Protein AF-H3GPJ5-F1 (afdb_monomer)

Sequence (222 aa):
MMMRLSFVGLLAVALLASTDTASAQKQAEVFHQDPQTLSRSLIESHDQPSTNGFLHFHFHEDDEDDDDEDRAILPGSVIEKTKAFASPATTEKLQTWLSNGKSIDDVFIGLQLTKAGDTLLDNLQFTTWLVYVDDFTANNPGKTTSAIATLTTHYGDEAVAKILDAAKKVAGTKEVATKLETAQMQTWLASGKTADRVFKLLKLDKAGDGILSNPAFASWNT

Foldseek 3Di:
DDDDDDDDDDDDDDDDDDDDDDDDDDDDDDDDDDDDDDDDDDDDDDDDDDDPPPPDPDPDPDDDDPPVQLLALDGPVLLVVLVVPDDPVLVVVLVVCLVVVPALLNLCVVLVLLPCQLCSLVDSSNSSSSNSQVVNCVVPPPDPRQPLVSVCVSQNPLSLLLSLLVLCVPPVRNSSSVSNLVSSVVVCVVVVHDLVNLCVSNPLVVCPPCSVVRSSNVSSVD

Structure (mmCIF, N/CA/C/O backbone):
data_AF-H3GPJ5-F1
#
_entry.id   AF-H3GPJ5-F1
#
loop_
_atom_site.group_PDB
_atom_site.id
_atom_site.type_symbol
_atom_site.label_atom_id
_atom_site.label_alt_id
_atom_site.label_comp_id
_atom_site.label_asym_id
_atom_site.label_entity_id
_atom_site.label_seq_id
_atom_site.pdbx_PDB_ins_code
_atom_site.Cartn_x
_atom_site.Cartn_y
_atom_site.Cartn_z
_atom_site.occupancy
_atom_site.B_iso_or_equiv
_atom_site.auth_seq_id
_atom_site.auth_comp_id
_atom_site.auth_asym_id
_atom_site.auth_atom_id
_atom_site.pdbx_PDB_model_num
ATOM 1 N N . MET A 1 1 ? -38.690 6.777 -44.109 1.00 41.00 1 MET A N 1
ATOM 2 C CA . MET A 1 1 ? -38.601 5.535 -44.902 1.00 41.00 1 MET A CA 1
ATOM 3 C C . MET A 1 1 ? -37.492 4.690 -44.294 1.00 41.00 1 MET A C 1
ATOM 5 O O . MET A 1 1 ? -36.356 5.134 -44.246 1.00 41.00 1 MET A O 1
ATOM 9 N N . MET A 1 2 ? -37.885 3.584 -43.666 1.00 42.34 2 MET A N 1
ATOM 10 C CA . MET A 1 2 ? -37.058 2.637 -42.911 1.00 42.34 2 MET A CA 1
ATOM 11 C C . MET A 1 2 ? -36.326 1.667 -43.850 1.00 42.34 2 MET A C 1
ATOM 13 O O . MET A 1 2 ? -36.901 1.303 -44.867 1.00 42.34 2 MET A O 1
ATOM 17 N N . MET A 1 3 ? -35.162 1.146 -43.446 1.00 42.44 3 MET A N 1
ATOM 18 C CA . MET A 1 3 ? -34.954 -0.310 -43.350 1.00 42.44 3 MET A CA 1
ATOM 19 C C . MET A 1 3 ? -33.682 -0.641 -42.561 1.00 42.44 3 MET A C 1
ATOM 21 O O . MET A 1 3 ? -32.573 -0.271 -42.931 1.00 42.44 3 MET A O 1
ATOM 25 N N . ARG A 1 4 ? -33.884 -1.357 -41.452 1.00 50.81 4 ARG A N 1
ATOM 26 C CA . ARG A 1 4 ? -32.895 -2.244 -40.835 1.00 50.81 4 ARG A CA 1
ATOM 27 C C . ARG A 1 4 ? -32.894 -3.557 -41.616 1.00 50.81 4 ARG A C 1
ATOM 29 O O . ARG A 1 4 ? -33.961 -3.968 -42.063 1.00 50.81 4 ARG A O 1
ATOM 36 N N . LEU A 1 5 ? -31.763 -4.256 -41.668 1.00 44.44 5 LEU A N 1
ATOM 37 C CA . LEU A 1 5 ? -31.763 -5.716 -41.740 1.00 44.44 5 LEU A CA 1
ATOM 38 C C . LEU A 1 5 ? -30.539 -6.272 -41.007 1.00 44.44 5 LEU A C 1
ATOM 40 O O . LEU A 1 5 ? -29.480 -5.654 -40.954 1.00 44.44 5 LEU A O 1
ATOM 44 N N . SER A 1 6 ? -30.756 -7.415 -40.382 1.00 38.84 6 SER A N 1
ATOM 45 C CA . SER A 1 6 ? -29.983 -8.008 -39.303 1.00 38.84 6 SER A CA 1
ATOM 46 C C . SER A 1 6 ? -29.582 -9.439 -39.672 1.00 38.84 6 SER A C 1
ATOM 48 O O . SER A 1 6 ? -30.378 -10.118 -40.306 1.00 38.84 6 SER A O 1
ATOM 50 N N . PHE A 1 7 ? -28.415 -9.860 -39.161 1.00 42.12 7 PHE A N 1
ATOM 51 C CA . PHE A 1 7 ? -27.943 -11.219 -38.819 1.00 42.12 7 PHE A CA 1
ATOM 52 C C . PHE A 1 7 ? -27.886 -12.350 -39.869 1.00 42.12 7 PHE A C 1
ATOM 54 O O . PHE A 1 7 ? -28.783 -12.515 -40.681 1.00 42.12 7 PHE A O 1
ATOM 61 N N . VAL A 1 8 ? -26.821 -13.165 -39.729 1.00 44.66 8 VAL A N 1
ATOM 62 C CA . VAL A 1 8 ? -26.638 -14.637 -39.897 1.00 44.66 8 VAL A CA 1
ATOM 63 C C . VAL A 1 8 ? -25.161 -14.809 -40.319 1.00 44.66 8 VAL A C 1
ATOM 65 O O . VAL A 1 8 ? -24.756 -14.273 -41.338 1.00 44.66 8 VAL A O 1
ATOM 68 N N . GLY A 1 9 ? -24.224 -15.366 -39.549 1.00 41.28 9 GLY A N 1
ATOM 69 C CA . GLY A 1 9 ? -24.268 -16.612 -38.793 1.00 41.28 9 GLY A CA 1
ATOM 70 C C . GLY A 1 9 ? -23.713 -17.746 -39.661 1.00 41.28 9 GLY A C 1
ATOM 71 O O . GLY A 1 9 ? -24.483 -18.347 -40.395 1.00 41.28 9 GLY A O 1
ATOM 72 N N . LEU A 1 10 ? -22.413 -18.065 -39.579 1.00 37.47 10 LEU A N 1
ATOM 73 C CA . LEU A 1 10 ? -21.948 -19.422 -39.889 1.00 37.47 10 LEU A CA 1
ATOM 74 C C . LEU A 1 10 ? -20.654 -19.772 -39.143 1.00 37.47 10 LEU A C 1
ATOM 76 O O . LEU A 1 10 ? -19.667 -19.040 -39.169 1.00 37.47 10 LEU A O 1
ATOM 80 N N . LEU A 1 11 ? -20.725 -20.912 -38.466 1.00 33.72 11 LEU A N 1
ATOM 81 C CA . LEU A 1 11 ? -19.742 -21.547 -37.605 1.00 33.72 11 LEU A CA 1
ATOM 82 C C . LEU A 1 11 ? -19.163 -22.778 -38.335 1.00 33.72 11 LEU A C 1
ATOM 84 O O . LEU A 1 11 ? -19.929 -23.502 -38.962 1.00 33.72 11 LEU A O 1
ATOM 88 N N . ALA A 1 12 ? -17.854 -22.996 -38.144 1.00 38.56 12 ALA A N 1
ATOM 89 C CA . ALA A 1 12 ? -17.071 -24.249 -38.152 1.00 38.56 12 ALA A CA 1
ATOM 90 C C . ALA A 1 12 ? -17.077 -25.192 -39.373 1.00 38.56 12 ALA A C 1
ATOM 92 O O . ALA A 1 12 ? -18.130 -25.611 -39.820 1.00 38.56 12 ALA A O 1
ATOM 93 N N . VAL A 1 13 ? -15.881 -25.682 -39.752 1.00 39.12 13 VAL A N 1
ATOM 94 C CA . VAL A 1 13 ? -15.504 -27.118 -39.705 1.00 39.12 13 VAL A CA 1
ATOM 95 C C . VAL A 1 13 ? -13.977 -27.238 -39.518 1.00 39.12 13 VAL A C 1
ATOM 97 O O . VAL A 1 13 ? -13.204 -26.448 -40.053 1.00 39.12 13 VAL A O 1
ATOM 100 N N . ALA A 1 14 ? -13.583 -28.215 -38.700 1.00 43.62 14 ALA A N 1
ATOM 101 C CA . ALA A 1 14 ? -12.240 -28.564 -38.250 1.00 43.62 14 ALA A CA 1
ATOM 102 C C . ALA A 1 14 ? -11.371 -29.285 -39.299 1.00 43.62 14 ALA A C 1
ATOM 104 O O . ALA A 1 14 ? -11.886 -29.944 -40.199 1.00 43.62 14 ALA A O 1
ATOM 105 N N . LEU A 1 15 ? -10.052 -29.285 -39.079 1.00 38.31 15 LEU A N 1
ATOM 106 C CA . LEU A 1 15 ? -9.170 -30.349 -39.562 1.00 38.31 15 LEU A CA 1
ATOM 107 C C . LEU A 1 15 ? -8.159 -30.720 -38.471 1.00 38.31 15 LEU A C 1
ATOM 109 O O . LEU A 1 15 ? -7.284 -29.940 -38.106 1.00 38.31 15 LEU A O 1
ATOM 113 N N . LEU A 1 16 ? -8.349 -31.926 -37.940 1.00 44.47 16 LEU A N 1
ATOM 114 C CA . LEU A 1 16 ? -7.396 -32.667 -37.125 1.00 44.47 16 LEU A CA 1
ATOM 115 C C . LEU A 1 16 ? -6.323 -33.239 -38.058 1.00 44.47 16 LEU A C 1
ATOM 117 O O . LEU A 1 16 ? -6.664 -33.859 -39.065 1.00 44.47 16 LEU A O 1
ATOM 121 N N . ALA A 1 17 ? -5.049 -33.087 -37.703 1.00 51.78 17 ALA A N 1
ATOM 122 C CA . ALA A 1 17 ? -3.984 -33.924 -38.238 1.00 51.78 17 ALA A CA 1
ATOM 123 C C . ALA A 1 17 ? -3.463 -34.804 -37.101 1.00 51.78 17 ALA A C 1
ATOM 125 O O . ALA A 1 17 ? -2.913 -34.316 -36.114 1.00 51.78 17 ALA A O 1
ATOM 126 N N . SER A 1 18 ? -3.739 -36.097 -37.244 1.00 39.06 18 SER A N 1
ATOM 127 C CA . SER A 1 18 ? -3.343 -37.172 -36.349 1.00 39.06 18 SER A CA 1
ATOM 128 C C . SER A 1 18 ? -1.829 -37.359 -36.283 1.00 39.06 18 SER A C 1
ATOM 130 O O . SER A 1 18 ? -1.095 -37.147 -37.247 1.00 39.06 18 SER A O 1
ATOM 132 N N . THR A 1 19 ? -1.418 -37.831 -35.114 1.00 54.56 19 THR A N 1
ATOM 133 C CA . THR A 1 19 ? -0.165 -38.513 -34.794 1.00 54.56 19 THR A CA 1
ATOM 134 C C . THR A 1 19 ? 0.108 -39.694 -35.723 1.00 54.56 19 THR A C 1
ATOM 136 O O . THR A 1 19 ? -0.830 -40.425 -36.023 1.00 54.56 19 THR A O 1
ATOM 139 N N . ASP A 1 20 ? 1.373 -39.929 -36.081 1.00 38.53 20 ASP A N 1
ATOM 140 C CA . ASP A 1 20 ? 2.116 -41.158 -35.742 1.00 38.53 20 ASP A CA 1
ATOM 141 C C . ASP A 1 20 ? 3.523 -41.096 -36.356 1.00 38.53 20 ASP A C 1
ATOM 143 O O . ASP A 1 20 ? 3.642 -40.947 -37.570 1.00 38.53 20 ASP A O 1
ATOM 147 N N . THR A 1 21 ? 4.587 -41.253 -35.564 1.00 49.03 21 THR A N 1
ATOM 148 C CA . THR A 1 21 ? 5.682 -42.166 -35.939 1.00 49.03 21 THR A CA 1
ATOM 149 C C . THR A 1 21 ? 6.514 -42.523 -34.709 1.00 49.03 21 THR A C 1
ATOM 151 O O . THR A 1 21 ? 7.187 -41.689 -34.104 1.00 49.03 21 THR A O 1
ATOM 154 N N . ALA A 1 22 ? 6.452 -43.802 -34.360 1.00 36.00 22 ALA A N 1
ATOM 155 C CA . ALA A 1 22 ? 7.257 -44.472 -33.358 1.00 36.00 22 ALA A CA 1
ATOM 156 C C . ALA A 1 22 ? 8.757 -44.499 -33.698 1.00 36.00 22 ALA A C 1
ATOM 158 O O . ALA A 1 22 ? 9.143 -44.586 -34.863 1.00 36.00 22 ALA A O 1
ATOM 159 N N . SER A 1 23 ? 9.593 -44.582 -32.660 1.00 34.28 23 SER A N 1
ATOM 160 C CA . SER A 1 23 ? 10.756 -45.481 -32.629 1.00 34.28 23 SER A CA 1
ATOM 161 C C . SER A 1 23 ? 11.223 -45.674 -31.188 1.00 34.28 23 SER A C 1
ATOM 163 O O . SER A 1 23 ? 11.855 -44.806 -30.595 1.00 34.28 23 SER A O 1
ATOM 165 N N . ALA A 1 24 ? 10.893 -46.838 -30.632 1.00 38.53 24 ALA A N 1
ATOM 166 C CA . ALA A 1 24 ? 11.548 -47.399 -29.463 1.00 38.53 24 ALA A CA 1
ATOM 167 C C . ALA A 1 24 ? 12.537 -48.463 -29.951 1.00 38.53 24 ALA A C 1
ATOM 169 O O . ALA A 1 24 ? 12.149 -49.368 -30.691 1.00 38.53 24 ALA A O 1
ATOM 170 N N . GLN A 1 25 ? 13.787 -48.395 -29.494 1.00 37.78 25 GLN A N 1
ATOM 171 C CA . GLN A 1 25 ? 14.676 -49.551 -29.485 1.00 37.78 25 GLN A CA 1
ATOM 172 C C . GLN A 1 25 ? 15.075 -49.884 -28.052 1.00 37.78 25 GLN A C 1
ATOM 174 O O . GLN A 1 25 ? 15.453 -49.037 -27.249 1.00 37.78 25 GLN A O 1
ATOM 179 N N . LYS A 1 26 ? 14.898 -51.170 -27.776 1.00 35.66 26 LYS A N 1
ATOM 180 C CA . LYS A 1 26 ? 14.999 -51.899 -26.522 1.00 35.66 26 LYS A CA 1
ATOM 181 C C . LYS A 1 26 ? 16.407 -52.484 -26.420 1.00 35.66 26 LYS A C 1
ATOM 183 O O . LYS A 1 26 ? 16.892 -53.031 -27.409 1.00 35.66 26 LYS A O 1
ATOM 188 N N . GLN A 1 27 ? 16.999 -52.499 -25.232 1.00 31.20 27 GLN A N 1
ATOM 189 C CA . GLN A 1 27 ? 17.978 -53.528 -24.892 1.00 31.20 27 GLN A CA 1
ATOM 190 C C . GLN A 1 27 ? 17.715 -54.010 -23.468 1.00 31.20 27 GLN A C 1
ATOM 192 O O . GLN A 1 27 ? 17.488 -53.221 -22.557 1.00 31.20 27 GLN A O 1
ATOM 197 N N . ALA A 1 28 ? 17.599 -55.328 -23.352 1.00 34.09 28 ALA A N 1
ATOM 198 C CA . ALA A 1 28 ? 17.260 -56.060 -22.150 1.00 34.09 28 ALA A CA 1
ATOM 199 C C . ALA A 1 28 ? 18.542 -56.614 -21.532 1.00 34.09 28 ALA A C 1
ATOM 201 O O . ALA A 1 28 ? 19.368 -57.148 -22.269 1.00 34.09 28 ALA A O 1
ATOM 202 N N . GLU A 1 29 ? 18.642 -56.593 -20.204 1.00 32.44 29 GLU A N 1
ATOM 203 C CA . GLU A 1 29 ? 19.548 -57.482 -19.486 1.00 32.44 29 GLU A CA 1
ATOM 204 C C . GLU A 1 29 ? 18.842 -58.096 -18.267 1.00 32.44 29 GLU A C 1
ATOM 206 O O . GLU A 1 29 ? 18.493 -57.441 -17.292 1.00 32.44 29 GLU A O 1
ATOM 211 N N . VAL A 1 30 ? 18.491 -59.359 -18.502 1.00 32.72 30 VAL A N 1
ATOM 212 C CA . VAL A 1 30 ? 18.330 -60.552 -17.663 1.00 32.72 30 VAL A CA 1
ATOM 213 C C . VAL A 1 30 ? 18.185 -60.421 -16.134 1.00 32.72 30 VAL A C 1
ATOM 215 O O . VAL A 1 30 ? 19.004 -59.884 -15.401 1.00 32.72 30 VAL A O 1
ATOM 218 N N . PHE A 1 31 ? 17.116 -61.082 -15.701 1.00 27.66 31 PHE A N 1
ATOM 219 C CA . PHE A 1 31 ? 16.597 -61.385 -14.374 1.00 27.66 31 PHE A CA 1
ATOM 220 C C . PHE A 1 31 ? 17.369 -62.502 -13.651 1.00 27.66 31 PHE A C 1
ATOM 222 O O . PHE A 1 31 ? 17.619 -63.535 -14.260 1.00 27.66 31 PHE A O 1
ATOM 229 N N . HIS A 1 32 ? 17.596 -62.358 -12.340 1.00 35.03 32 HIS A N 1
ATOM 230 C CA . HIS A 1 32 ? 17.642 -63.477 -11.387 1.00 35.03 32 HIS A CA 1
ATOM 231 C C . HIS A 1 32 ? 17.136 -63.009 -10.005 1.00 35.03 32 HIS A C 1
ATOM 233 O O . HIS A 1 32 ? 17.791 -62.223 -9.327 1.00 35.03 32 HIS A O 1
ATOM 239 N N . GLN A 1 33 ? 15.954 -63.488 -9.602 1.00 30.91 33 GLN A N 1
ATOM 240 C CA . GLN A 1 33 ? 15.501 -63.534 -8.202 1.00 30.91 33 GLN A CA 1
ATOM 241 C C . GLN A 1 33 ? 16.075 -64.792 -7.526 1.00 30.91 33 GLN A C 1
ATOM 243 O O . GLN A 1 33 ? 16.177 -65.818 -8.198 1.00 30.91 33 GLN A O 1
ATOM 248 N N . ASP A 1 34 ? 16.424 -64.746 -6.231 1.00 34.81 34 ASP A N 1
ATOM 249 C CA . ASP A 1 34 ? 15.577 -65.236 -5.112 1.00 34.81 34 ASP A CA 1
ATOM 250 C C . ASP A 1 34 ? 16.258 -64.955 -3.723 1.00 34.81 34 ASP A C 1
ATOM 252 O O . ASP A 1 34 ? 17.259 -64.233 -3.722 1.00 34.81 34 ASP A O 1
ATOM 256 N N . PRO A 1 35 ? 15.745 -65.345 -2.525 1.00 42.25 35 PRO A N 1
ATOM 257 C CA . PRO A 1 35 ? 15.399 -64.393 -1.463 1.00 42.25 35 PRO A CA 1
ATOM 258 C C . PRO A 1 35 ? 16.109 -64.627 -0.099 1.00 42.25 35 PRO A C 1
ATOM 260 O O . PRO A 1 35 ? 16.672 -65.677 0.174 1.00 42.25 35 PRO A O 1
ATOM 263 N N . GLN A 1 36 ? 15.987 -63.641 0.801 1.00 34.50 36 GLN A N 1
ATOM 264 C CA . GLN A 1 36 ? 16.014 -63.755 2.277 1.00 34.50 36 GLN A CA 1
ATOM 265 C C . GLN A 1 36 ? 17.151 -64.560 2.959 1.00 34.50 36 GLN A C 1
ATOM 267 O O . GLN A 1 36 ? 17.048 -65.767 3.152 1.00 34.50 36 GLN A O 1
ATOM 272 N N . THR A 1 37 ? 18.098 -63.844 3.580 1.00 30.12 37 THR A N 1
ATOM 273 C CA . THR A 1 37 ? 18.707 -64.255 4.863 1.00 30.12 37 THR A CA 1
ATOM 274 C C . THR A 1 37 ? 18.927 -63.040 5.766 1.00 30.12 37 THR A C 1
ATOM 276 O O . THR A 1 37 ? 19.809 -62.218 5.527 1.00 30.12 37 THR A O 1
ATOM 279 N N . LEU A 1 38 ? 18.123 -62.942 6.826 1.00 32.59 38 LEU A N 1
ATOM 280 C CA . LEU A 1 38 ? 18.413 -62.154 8.023 1.00 32.59 38 LEU A CA 1
ATOM 281 C C . LEU A 1 38 ? 19.477 -62.884 8.852 1.00 32.59 38 LEU A C 1
ATOM 283 O O . LEU A 1 38 ? 19.240 -64.032 9.223 1.00 32.59 38 LEU A O 1
ATOM 287 N N . SER A 1 39 ? 20.577 -62.216 9.220 1.00 33.75 39 SER A N 1
ATOM 288 C CA . SER A 1 39 ? 21.103 -62.199 10.601 1.00 33.75 39 SER A CA 1
ATOM 289 C C . SER A 1 39 ? 22.457 -61.489 10.738 1.00 33.75 39 SER A C 1
ATOM 291 O O . SER A 1 39 ? 23.462 -61.923 10.196 1.00 33.75 39 SER A O 1
ATOM 293 N N . ARG A 1 40 ? 22.431 -60.462 11.597 1.00 32.28 40 ARG A N 1
ATOM 294 C CA . ARG A 1 40 ? 23.388 -60.143 12.675 1.00 32.28 40 ARG A CA 1
ATOM 295 C C . ARG A 1 40 ? 24.876 -59.878 12.370 1.00 32.28 40 ARG A C 1
ATOM 297 O O . ARG A 1 40 ? 25.678 -60.782 12.196 1.00 32.28 40 ARG A O 1
ATOM 304 N N . SER A 1 41 ? 25.200 -58.602 12.602 1.00 30.67 41 SER A N 1
ATOM 305 C CA . SER A 1 41 ? 26.324 -58.068 13.390 1.00 30.67 41 SER A CA 1
ATOM 306 C C . SER A 1 41 ? 27.759 -58.369 12.955 1.00 30.67 41 SER A C 1
ATOM 308 O O . SER A 1 41 ? 28.293 -59.431 13.261 1.00 30.67 41 SER A O 1
ATOM 310 N N . LEU A 1 42 ? 28.447 -57.320 12.503 1.00 33.44 42 LEU A N 1
ATOM 311 C CA . LEU A 1 42 ? 29.730 -56.960 13.099 1.00 33.44 42 LEU A CA 1
ATOM 312 C C . LEU A 1 42 ? 29.904 -55.437 13.054 1.00 33.44 42 LEU A C 1
ATOM 314 O O . LEU A 1 42 ? 29.744 -54.802 12.016 1.00 33.44 42 LEU A O 1
ATOM 318 N N . ILE A 1 43 ? 30.153 -54.879 14.231 1.00 36.94 43 ILE A N 1
ATOM 319 C CA . ILE A 1 43 ? 30.590 -53.508 14.465 1.00 36.94 43 ILE A CA 1
ATOM 320 C C . ILE A 1 43 ? 32.055 -53.442 14.031 1.00 36.94 43 ILE A C 1
ATOM 322 O O . ILE A 1 43 ? 32.850 -54.216 14.550 1.00 36.94 43 ILE A O 1
ATOM 326 N N . GLU A 1 44 ? 32.422 -52.507 13.161 1.00 34.19 44 GLU A N 1
ATOM 327 C CA . GLU A 1 44 ? 33.782 -51.963 13.142 1.00 34.19 44 GLU A CA 1
ATOM 328 C C . GLU A 1 44 ? 33.700 -50.491 12.731 1.00 34.19 44 GLU A C 1
ATOM 330 O O . GLU A 1 44 ? 33.194 -50.117 11.674 1.00 34.19 44 GLU A O 1
ATOM 335 N N . SER A 1 45 ? 34.136 -49.663 13.664 1.00 33.41 45 SER A N 1
ATOM 336 C CA . SER A 1 45 ? 34.231 -48.216 13.633 1.00 33.41 45 SER A CA 1
ATOM 337 C C . SER A 1 45 ? 35.217 -47.705 12.584 1.00 33.41 45 SER A C 1
ATOM 339 O O . SER A 1 45 ? 36.370 -48.140 12.570 1.00 33.41 45 SER A O 1
ATOM 341 N N . HIS A 1 46 ? 34.852 -46.653 11.853 1.00 35.75 46 HIS A N 1
ATOM 342 C CA . HIS A 1 46 ? 35.823 -45.593 11.600 1.00 35.75 46 HIS A CA 1
ATOM 343 C C . HIS A 1 46 ? 35.145 -44.229 11.493 1.00 35.75 46 HIS A C 1
ATOM 345 O O . HIS A 1 46 ? 34.154 -44.045 10.792 1.00 35.75 46 HIS A O 1
ATOM 351 N N . ASP A 1 47 ? 35.694 -43.321 12.281 1.00 37.94 47 ASP A N 1
ATOM 352 C CA . ASP A 1 47 ? 35.276 -41.964 12.579 1.00 37.94 47 ASP A CA 1
ATOM 353 C C . ASP A 1 47 ? 35.693 -41.004 11.453 1.00 37.94 47 ASP A C 1
ATOM 355 O O . ASP A 1 47 ? 36.824 -41.086 10.979 1.00 37.94 47 ASP A O 1
ATOM 359 N N . GLN A 1 48 ? 34.784 -40.120 11.026 1.00 36.53 48 GLN A N 1
ATOM 360 C CA . GLN A 1 48 ? 35.050 -38.726 10.633 1.00 36.53 48 GLN A CA 1
ATOM 361 C C . GLN A 1 48 ? 33.729 -38.046 10.205 1.00 36.53 48 GLN A C 1
ATOM 363 O O . GLN A 1 48 ? 33.110 -38.464 9.221 1.00 36.53 48 GLN A O 1
ATOM 368 N N . PRO A 1 49 ? 33.286 -36.981 10.902 1.00 35.38 49 PRO A N 1
ATOM 369 C CA . PRO A 1 49 ? 32.098 -36.224 10.541 1.00 35.38 49 PRO A CA 1
ATOM 370 C C . PRO A 1 49 ? 32.466 -35.093 9.572 1.00 35.38 49 PRO A C 1
ATOM 372 O O . PRO A 1 49 ? 33.262 -34.214 9.896 1.00 35.38 49 PRO A O 1
ATOM 375 N N . SER A 1 50 ? 31.849 -35.076 8.390 1.00 38.56 50 SER A N 1
ATOM 376 C CA . SER A 1 50 ? 31.782 -33.878 7.550 1.00 38.56 50 SER A CA 1
ATOM 377 C C . SER A 1 50 ? 30.330 -33.437 7.468 1.00 38.56 50 SER A C 1
ATOM 379 O O . SER A 1 50 ? 29.429 -34.183 7.090 1.00 38.56 50 SER A O 1
ATOM 381 N N . THR A 1 51 ? 30.132 -32.228 7.958 1.00 39.69 51 THR A N 1
ATOM 382 C CA . THR A 1 51 ? 28.886 -31.556 8.277 1.00 39.69 51 THR A CA 1
ATOM 383 C C . THR A 1 51 ? 28.021 -31.326 7.042 1.00 39.69 51 THR A C 1
ATOM 385 O O . THR A 1 51 ? 28.308 -30.451 6.226 1.00 39.69 51 THR A O 1
ATOM 388 N N . ASN A 1 52 ? 26.896 -32.033 6.967 1.00 37.97 52 ASN A N 1
ATOM 389 C CA . ASN A 1 52 ? 25.729 -31.537 6.252 1.00 37.97 52 ASN A CA 1
ATOM 390 C C . ASN A 1 52 ? 25.175 -30.353 7.052 1.00 37.97 52 ASN A C 1
ATOM 392 O O . ASN A 1 52 ? 24.539 -30.546 8.087 1.00 37.97 52 ASN A O 1
ATOM 396 N N . GLY A 1 53 ? 25.462 -29.137 6.584 1.00 39.62 53 GLY A N 1
ATOM 397 C CA . GLY A 1 53 ? 24.915 -27.884 7.101 1.00 39.62 53 GLY A CA 1
ATOM 398 C C . GLY A 1 53 ? 23.413 -27.782 6.845 1.00 39.62 53 GLY A C 1
ATOM 399 O O . GLY A 1 53 ? 22.969 -27.006 6.007 1.00 39.62 53 GLY A O 1
ATOM 400 N N . PHE A 1 54 ? 22.632 -28.577 7.567 1.00 40.75 54 PHE A N 1
ATOM 401 C CA . PHE A 1 54 ? 21.244 -28.265 7.856 1.00 40.75 54 PHE A CA 1
ATOM 402 C C . PHE A 1 54 ? 21.273 -27.303 9.037 1.00 40.75 54 PHE A C 1
ATOM 404 O O . PHE A 1 54 ? 21.638 -27.695 10.146 1.00 40.75 54 PHE A O 1
ATOM 411 N N . LEU A 1 55 ? 20.955 -26.033 8.784 1.00 41.25 55 LEU A N 1
ATOM 412 C CA . LEU A 1 55 ? 20.737 -25.053 9.839 1.00 41.25 55 LEU A CA 1
ATOM 413 C C . LEU A 1 55 ? 19.575 -25.548 10.706 1.00 41.25 55 LEU A C 1
ATOM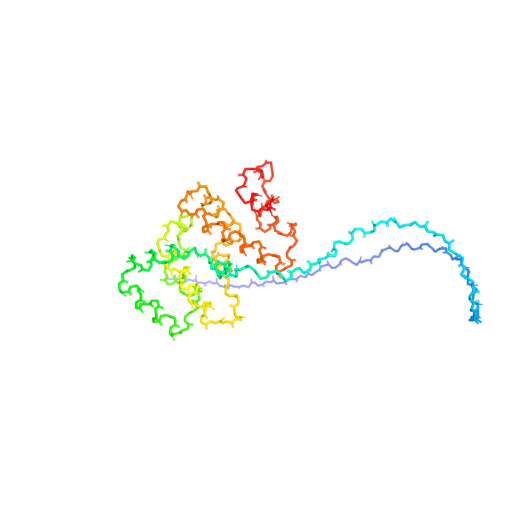 415 O O . LEU A 1 55 ? 18.402 -25.436 10.360 1.00 41.25 55 LEU A O 1
ATOM 419 N N . HIS A 1 56 ? 19.951 -26.170 11.816 1.00 36.69 56 HIS A N 1
ATOM 420 C CA . HIS A 1 56 ? 19.106 -26.451 12.955 1.00 36.69 56 HIS A CA 1
ATOM 421 C C . HIS A 1 56 ? 18.738 -25.098 13.566 1.00 36.69 56 HIS A C 1
ATOM 423 O O . HIS A 1 56 ? 19.573 -24.454 14.200 1.00 36.69 56 HIS A O 1
ATOM 429 N N . PHE A 1 57 ? 17.510 -24.644 13.314 1.00 34.25 57 PHE A N 1
ATOM 430 C CA . PHE A 1 57 ? 16.919 -23.520 14.027 1.00 34.25 57 PHE A CA 1
ATOM 431 C C . PHE A 1 57 ? 16.815 -23.905 15.505 1.00 34.25 57 PHE A C 1
ATOM 433 O O . PHE A 1 57 ? 15.909 -24.631 15.908 1.00 34.25 57 PHE A O 1
ATOM 440 N N . HIS A 1 58 ? 17.779 -23.446 16.298 1.00 33.31 58 HIS A N 1
ATOM 441 C CA . HIS A 1 58 ? 17.622 -23.354 17.739 1.00 33.31 58 HIS A CA 1
ATOM 442 C C . HIS A 1 58 ? 16.617 -22.227 17.982 1.00 33.31 58 HIS A C 1
ATOM 444 O O . HIS A 1 58 ? 16.955 -21.056 17.828 1.00 33.31 58 HIS A O 1
ATOM 450 N N . PHE A 1 59 ? 15.378 -22.583 18.313 1.00 34.50 59 PHE A N 1
ATOM 451 C CA . PHE A 1 59 ? 14.481 -21.661 18.998 1.00 34.50 59 PHE A CA 1
ATOM 452 C C . PHE A 1 59 ? 15.119 -21.363 20.360 1.00 34.50 59 PHE A C 1
ATOM 454 O O . PHE A 1 59 ? 15.176 -22.241 21.219 1.00 34.50 59 PHE A O 1
ATOM 461 N N . HIS A 1 60 ? 15.694 -20.170 20.503 1.00 39.00 60 HIS A N 1
ATOM 462 C CA . HIS A 1 60 ? 15.866 -19.541 21.807 1.00 39.00 60 HIS A CA 1
ATOM 463 C C . HIS A 1 60 ? 14.539 -18.854 22.122 1.00 39.00 60 HIS A C 1
ATOM 465 O O . HIS A 1 60 ? 14.136 -17.928 21.421 1.00 39.00 60 HIS A O 1
ATOM 471 N N . GLU A 1 61 ? 13.839 -19.380 23.124 1.00 42.88 61 GLU A N 1
ATOM 472 C CA . GLU A 1 61 ? 12.873 -18.618 23.909 1.00 42.88 61 GLU A CA 1
ATOM 473 C C . GLU A 1 61 ? 13.695 -17.692 24.808 1.00 42.88 61 GLU A C 1
ATOM 475 O O . GLU A 1 61 ? 14.040 -18.056 25.929 1.00 42.88 61 GLU A O 1
ATOM 480 N N . ASP A 1 62 ? 14.076 -16.537 24.269 1.00 40.03 62 ASP A N 1
ATOM 481 C CA . ASP A 1 62 ? 14.487 -15.400 25.079 1.00 40.03 62 ASP A CA 1
ATOM 482 C C . ASP A 1 62 ? 13.329 -14.398 25.033 1.00 40.03 62 ASP A C 1
ATOM 484 O O . ASP A 1 62 ? 13.026 -13.815 23.991 1.00 40.03 62 ASP A O 1
ATOM 488 N N . ASP A 1 63 ? 12.643 -14.287 26.170 1.00 55.56 63 ASP A N 1
ATOM 489 C CA . ASP A 1 63 ? 11.689 -13.232 26.491 1.00 55.56 63 ASP A CA 1
ATOM 490 C C . ASP A 1 63 ? 12.402 -11.870 26.428 1.00 55.56 63 ASP A C 1
ATOM 492 O O . ASP A 1 63 ? 13.055 -11.475 27.394 1.00 55.56 63 ASP A O 1
ATOM 496 N N . GLU A 1 64 ? 12.260 -11.133 25.327 1.00 47.62 64 GLU A N 1
ATOM 497 C CA . GLU A 1 64 ? 12.542 -9.695 25.274 1.00 47.62 64 GLU A CA 1
ATOM 498 C C . GLU A 1 64 ? 11.491 -9.006 24.392 1.00 47.62 64 GLU A C 1
ATOM 500 O O . GLU A 1 64 ? 11.481 -9.179 23.178 1.00 47.62 64 GLU A O 1
ATOM 505 N N . ASP A 1 65 ? 10.593 -8.269 25.058 1.00 43.41 65 ASP A N 1
ATOM 506 C CA . ASP A 1 65 ? 9.667 -7.256 24.540 1.00 43.41 65 ASP A CA 1
ATOM 507 C C . ASP A 1 65 ? 9.044 -7.554 23.162 1.00 43.41 65 ASP A C 1
ATOM 509 O O . ASP A 1 65 ? 9.542 -7.118 22.125 1.00 43.41 65 ASP A O 1
ATOM 513 N N . ASP A 1 66 ? 7.892 -8.239 23.168 1.00 43.94 66 ASP A N 1
ATOM 514 C CA . ASP A 1 66 ? 6.964 -8.251 22.032 1.00 43.94 66 ASP A CA 1
ATOM 515 C C . ASP A 1 66 ? 6.559 -6.797 21.721 1.00 43.94 66 ASP A C 1
ATOM 517 O O . ASP A 1 66 ? 5.603 -6.249 22.279 1.00 43.94 66 ASP A O 1
ATOM 521 N N . ASP A 1 67 ? 7.309 -6.149 20.831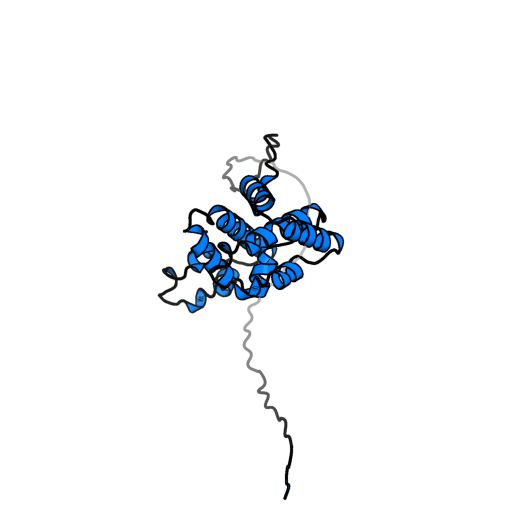 1.00 46.94 67 ASP A N 1
ATOM 522 C CA . ASP A 1 67 ? 6.885 -4.935 20.152 1.00 46.94 67 ASP A CA 1
ATOM 523 C C . ASP A 1 67 ? 5.653 -5.318 19.314 1.00 46.94 67 ASP A C 1
ATOM 525 O O . ASP A 1 67 ? 5.732 -5.720 18.151 1.00 46.94 67 ASP A O 1
ATOM 529 N N . ASP A 1 68 ? 4.468 -5.170 19.914 1.00 48.22 68 ASP A N 1
ATOM 530 C CA . ASP A 1 68 ? 3.160 -5.286 19.252 1.00 48.22 68 ASP A CA 1
ATOM 531 C C . ASP A 1 68 ? 3.067 -4.403 17.979 1.00 48.22 68 ASP A C 1
ATOM 533 O O . ASP A 1 68 ? 2.165 -4.565 17.146 1.00 48.22 68 ASP A O 1
ATOM 537 N N . GLU A 1 69 ? 4.015 -3.474 17.793 1.00 50.94 69 GLU A N 1
ATOM 538 C CA . GLU A 1 69 ? 4.189 -2.631 16.611 1.00 50.94 69 GLU A CA 1
ATOM 539 C C . GLU A 1 69 ? 4.541 -3.397 15.323 1.00 50.94 69 GLU A C 1
ATOM 541 O O . GLU A 1 69 ? 4.283 -2.876 14.227 1.00 50.94 69 GLU A O 1
ATOM 546 N N . ASP A 1 70 ? 5.048 -4.632 15.413 1.00 54.03 70 ASP A N 1
ATOM 547 C CA . ASP A 1 70 ? 5.414 -5.446 14.240 1.00 54.03 70 ASP A CA 1
ATOM 548 C C . ASP A 1 70 ? 4.203 -5.880 13.402 1.00 54.03 70 ASP A C 1
ATOM 550 O O . ASP A 1 70 ? 4.333 -6.286 12.242 1.00 54.03 70 ASP A O 1
ATOM 554 N N . ARG A 1 71 ? 2.991 -5.754 13.952 1.00 59.38 71 ARG A N 1
ATOM 555 C CA . ARG A 1 71 ? 1.748 -6.091 13.243 1.00 59.38 71 ARG A CA 1
ATOM 556 C C . ARG A 1 71 ? 1.097 -4.893 12.553 1.00 59.38 71 ARG A C 1
ATOM 558 O O . ARG A 1 71 ? 0.271 -5.104 11.664 1.00 59.38 71 ARG A O 1
ATOM 565 N N . ALA A 1 72 ? 1.435 -3.662 12.943 1.00 66.94 72 ALA A N 1
ATOM 566 C CA . ALA A 1 72 ? 0.771 -2.452 12.459 1.00 66.94 72 ALA A CA 1
ATOM 567 C C . ALA A 1 72 ? 1.456 -1.867 11.213 1.00 66.94 72 ALA A C 1
ATOM 569 O O . ALA A 1 72 ? 2.681 -1.702 11.162 1.00 66.94 72 ALA A O 1
ATOM 570 N N . ILE A 1 73 ? 0.657 -1.495 10.205 1.00 75.44 73 ILE A N 1
ATOM 571 C CA . ILE A 1 73 ? 1.163 -0.922 8.942 1.00 75.44 73 ILE A CA 1
ATOM 572 C C . ILE A 1 73 ? 1.709 0.494 9.158 1.00 75.44 73 ILE A C 1
ATOM 574 O O . ILE A 1 73 ? 2.657 0.914 8.489 1.00 75.44 73 ILE A O 1
ATOM 578 N N . LEU A 1 74 ? 1.116 1.239 10.089 1.00 73.44 74 LEU A N 1
ATOM 579 C CA . LEU A 1 74 ? 1.574 2.559 10.503 1.00 73.44 74 LEU A CA 1
ATOM 580 C C . LEU A 1 74 ? 2.288 2.466 11.858 1.00 73.44 74 LEU A C 1
ATOM 582 O O . LEU A 1 74 ? 1.864 1.690 12.709 1.00 73.44 74 LEU A O 1
ATOM 586 N N . PRO A 1 75 ? 3.343 3.261 12.107 1.00 71.50 75 PRO A N 1
ATOM 587 C CA . PRO A 1 75 ? 3.874 3.399 13.461 1.00 71.50 75 PRO A CA 1
ATOM 588 C C . PRO A 1 75 ? 2.848 4.072 14.376 1.00 71.50 75 PRO A C 1
ATOM 590 O O . PRO A 1 75 ? 2.119 4.978 13.941 1.00 71.50 75 PRO A O 1
ATOM 593 N N . GLY A 1 76 ? 2.844 3.707 15.662 1.00 72.25 76 GLY A N 1
ATOM 594 C CA . GLY A 1 76 ? 1.903 4.251 16.651 1.00 72.25 76 GLY A CA 1
ATOM 595 C C . GLY A 1 76 ? 1.901 5.783 16.685 1.00 72.25 76 GLY A C 1
ATOM 596 O O . GLY A 1 76 ? 0.851 6.423 16.710 1.00 72.25 76 GLY A O 1
ATOM 597 N N . SER A 1 77 ? 3.076 6.402 16.538 1.00 73.69 77 SER A N 1
ATOM 598 C CA . SER A 1 77 ? 3.216 7.864 16.501 1.00 73.69 77 SER A CA 1
ATOM 599 C C . SER A 1 77 ? 2.520 8.542 15.309 1.00 73.69 77 SER A C 1
ATOM 601 O O . SER A 1 77 ? 2.080 9.689 15.426 1.00 73.69 77 SER A O 1
ATOM 603 N N . VAL A 1 78 ? 2.407 7.868 14.160 1.00 77.06 78 VAL A N 1
ATOM 604 C CA . VAL A 1 78 ? 1.671 8.371 12.989 1.00 77.06 78 VAL A CA 1
ATOM 605 C C . VAL A 1 78 ? 0.177 8.151 13.187 1.00 77.06 78 VAL A C 1
ATOM 607 O O . VAL A 1 78 ? -0.601 9.059 12.895 1.00 77.06 78 VAL A O 1
ATOM 610 N N . ILE A 1 79 ? -0.224 7.009 13.751 1.00 77.56 79 ILE A N 1
ATOM 611 C CA . ILE A 1 79 ? -1.625 6.722 14.091 1.00 77.56 79 ILE A CA 1
ATOM 612 C C . ILE A 1 79 ? -2.163 7.794 15.046 1.00 77.56 79 ILE A C 1
ATOM 614 O O . ILE A 1 79 ? -3.157 8.444 14.728 1.00 77.56 79 ILE A O 1
ATOM 618 N N . GLU A 1 80 ? -1.469 8.070 16.149 1.00 79.69 80 GLU A N 1
ATOM 619 C CA . GLU A 1 80 ? -1.892 9.077 17.130 1.00 79.69 80 GLU A CA 1
ATOM 620 C C . GLU A 1 80 ? -1.976 10.482 16.526 1.00 79.69 80 GLU A C 1
ATOM 622 O O . GLU A 1 80 ? -2.971 11.187 16.705 1.00 79.69 80 GLU A O 1
ATOM 627 N N . LYS A 1 81 ? -0.983 10.884 15.721 1.00 77.38 81 LYS A N 1
ATOM 628 C CA . LYS A 1 81 ? -1.035 12.167 15.000 1.00 77.38 81 LYS A CA 1
ATOM 629 C C . LYS A 1 81 ? -2.239 12.225 14.065 1.00 77.38 81 LYS A C 1
ATOM 631 O O . LYS A 1 81 ? -2.964 13.214 14.063 1.00 77.38 81 LYS A O 1
ATOM 636 N N . THR A 1 82 ? -2.477 11.183 13.276 1.00 75.62 82 THR A N 1
ATOM 637 C CA . THR A 1 82 ? -3.584 11.172 12.306 1.00 75.62 82 THR A CA 1
ATOM 638 C C . THR A 1 82 ? -4.944 11.206 12.991 1.00 75.62 82 THR A C 1
ATOM 640 O O . THR A 1 82 ? -5.812 11.955 12.548 1.00 75.62 82 THR A O 1
ATOM 643 N N . LYS A 1 83 ? -5.104 10.502 14.119 1.00 76.44 83 LYS A N 1
ATOM 644 C CA . LYS A 1 83 ? -6.297 10.575 14.974 1.00 76.44 83 LYS A CA 1
ATOM 645 C C . LYS A 1 83 ? -6.479 11.972 15.573 1.00 76.44 83 LYS A C 1
ATOM 647 O O . LYS A 1 83 ? -7.595 12.481 15.567 1.00 76.44 83 LYS A O 1
ATOM 652 N N . ALA A 1 84 ? -5.401 12.625 16.007 1.00 79.88 84 ALA A N 1
ATOM 653 C CA . ALA A 1 84 ? -5.448 13.986 16.547 1.00 79.88 84 ALA A CA 1
ATOM 654 C C . ALA A 1 84 ? -5.807 15.056 15.496 1.00 79.88 84 ALA A C 1
ATOM 656 O O . ALA A 1 84 ? -6.444 16.054 15.831 1.00 79.88 84 ALA A O 1
ATOM 657 N N . PHE A 1 85 ? -5.418 14.863 14.231 1.00 75.06 85 PHE A N 1
ATOM 658 C CA . PHE A 1 85 ? -5.753 15.776 13.127 1.00 75.06 85 PHE A CA 1
ATOM 659 C C . PHE A 1 85 ? -7.080 15.444 12.428 1.00 75.06 85 PHE A C 1
ATOM 661 O O . PHE A 1 85 ? -7.577 16.254 11.640 1.00 75.06 85 PHE A O 1
ATOM 668 N N . ALA A 1 86 ? -7.668 14.276 12.692 1.00 78.31 86 ALA A N 1
ATOM 669 C CA . ALA A 1 86 ? -8.949 13.892 12.120 1.00 78.31 86 ALA A CA 1
ATOM 670 C C . ALA A 1 86 ? -10.088 14.761 12.676 1.00 78.31 86 ALA A C 1
ATOM 672 O O . ALA A 1 86 ? -10.203 15.004 13.876 1.00 78.31 86 ALA A O 1
ATOM 673 N N . SER A 1 87 ? -10.978 15.213 11.788 1.00 81.75 87 SER A N 1
ATOM 674 C CA . SER A 1 87 ? -12.198 15.900 12.215 1.00 81.75 87 SER A CA 1
ATOM 675 C C . SER A 1 87 ? -13.126 14.945 12.988 1.00 81.75 87 SER A C 1
ATOM 677 O O . SER A 1 87 ? -13.178 13.760 12.640 1.00 81.75 87 SER A O 1
ATOM 679 N N . PRO A 1 88 ? -13.938 15.437 13.949 1.00 80.00 88 PRO A N 1
ATOM 680 C CA . PRO A 1 88 ? -14.927 14.609 14.645 1.00 80.00 88 PRO A CA 1
ATOM 681 C C . PRO A 1 88 ? -15.851 13.843 13.686 1.00 80.00 88 PRO A C 1
ATOM 683 O O . PRO A 1 88 ? -16.097 12.655 13.872 1.00 80.00 88 PRO A O 1
ATOM 686 N N . ALA A 1 89 ? -16.270 14.490 12.593 1.00 81.38 89 ALA A N 1
ATOM 687 C CA . ALA A 1 89 ? -17.103 13.874 11.563 1.00 81.38 89 ALA A CA 1
ATOM 688 C C . ALA A 1 89 ? -16.407 12.703 10.838 1.00 81.38 89 ALA A C 1
ATOM 690 O O . ALA A 1 89 ? -17.063 11.733 10.456 1.00 81.38 89 ALA A O 1
ATOM 691 N N . THR A 1 90 ? -15.083 12.764 10.645 1.00 82.69 90 THR A N 1
ATOM 692 C CA . THR A 1 90 ? -14.306 11.652 10.072 1.00 82.69 90 THR A CA 1
ATOM 693 C C . THR A 1 90 ? -14.280 10.474 11.040 1.00 82.69 90 THR A C 1
ATOM 695 O O . THR A 1 90 ? -14.569 9.350 10.635 1.00 82.69 90 THR A O 1
ATOM 698 N N . THR A 1 91 ? -14.003 10.730 12.319 1.00 83.81 91 THR A N 1
ATOM 699 C CA . THR A 1 91 ? -13.947 9.698 13.363 1.00 83.81 91 THR A CA 1
ATOM 700 C C . THR A 1 91 ? -15.292 8.993 13.536 1.00 83.81 91 THR A C 1
ATOM 702 O O . THR A 1 91 ? -15.344 7.765 13.503 1.00 83.81 91 THR A O 1
ATOM 705 N N . GLU A 1 92 ? -16.398 9.740 13.625 1.00 87.00 92 GLU A N 1
ATOM 706 C CA . GLU A 1 92 ? -17.755 9.173 13.707 1.00 87.00 92 GLU A CA 1
ATOM 707 C C . GLU A 1 92 ? -18.091 8.298 12.493 1.00 87.00 92 GLU A C 1
ATOM 709 O O . GLU A 1 92 ? -18.674 7.217 12.625 1.00 87.00 92 GLU A O 1
ATOM 714 N N . LYS A 1 93 ? -17.683 8.732 11.297 1.00 89.12 93 LYS A N 1
ATOM 715 C CA . LYS A 1 93 ? -17.894 7.982 10.056 1.00 89.12 93 LYS A CA 1
ATOM 716 C C . LYS A 1 93 ? -17.106 6.669 10.034 1.00 89.12 93 LYS A C 1
ATOM 718 O O . LYS A 1 93 ? -17.675 5.648 9.650 1.00 89.12 93 LYS A O 1
ATOM 723 N N . LEU A 1 94 ? -15.844 6.667 10.475 1.00 87.06 94 LEU A N 1
ATOM 724 C CA . LEU A 1 94 ? -15.037 5.444 10.594 1.00 87.06 94 LEU A CA 1
ATOM 725 C C . LEU A 1 94 ? -15.639 4.467 11.608 1.00 87.06 94 LEU A C 1
ATOM 727 O O . LEU A 1 94 ? -15.802 3.291 11.291 1.00 87.06 94 LEU A O 1
ATOM 731 N N . GLN A 1 95 ? -16.050 4.957 12.779 1.00 88.44 95 GLN A N 1
ATOM 732 C CA . GLN A 1 95 ? -16.699 4.140 13.812 1.00 88.44 95 GLN A CA 1
ATOM 733 C C . GLN A 1 95 ? -18.022 3.540 13.325 1.00 88.44 95 GLN A C 1
ATOM 735 O O . GLN A 1 95 ? -18.308 2.363 13.557 1.00 88.44 95 GLN A O 1
ATOM 740 N N . THR A 1 96 ? -18.803 4.319 12.575 1.00 91.94 96 THR A N 1
ATOM 741 C CA . THR A 1 96 ? -20.031 3.838 11.929 1.00 91.94 96 THR A CA 1
ATOM 742 C C . THR A 1 96 ? -19.724 2.727 10.925 1.00 91.94 96 THR A C 1
ATOM 744 O O . THR A 1 96 ? -20.412 1.709 10.890 1.00 91.94 96 THR A O 1
ATOM 747 N N . TRP A 1 97 ? -18.684 2.883 10.105 1.00 92.44 97 TRP A N 1
ATOM 748 C CA . TRP A 1 97 ? -18.269 1.850 9.156 1.00 92.44 97 TRP A CA 1
ATOM 749 C C . TRP A 1 97 ? -17.744 0.585 9.834 1.00 92.44 97 TRP A C 1
ATOM 751 O O . TRP A 1 97 ? -18.077 -0.504 9.371 1.00 92.44 97 TRP A O 1
ATOM 761 N N . LEU A 1 98 ? -16.968 0.709 10.915 1.00 89.94 98 LEU A N 1
ATOM 762 C CA . LEU A 1 98 ? -16.511 -0.426 11.726 1.00 89.94 98 LEU A CA 1
ATOM 763 C C . LEU A 1 98 ? -17.700 -1.179 12.336 1.00 89.94 98 LEU A C 1
ATOM 765 O O . LEU A 1 98 ? -17.806 -2.389 12.164 1.00 89.94 98 LEU A O 1
ATOM 769 N N . SER A 1 99 ? -18.638 -0.460 12.961 1.00 88.62 99 SER A N 1
ATOM 770 C CA . SER A 1 99 ? -19.834 -1.046 13.593 1.00 88.62 99 SER A CA 1
ATOM 771 C C . SER A 1 99 ? -20.737 -1.764 12.590 1.00 88.62 99 SER A C 1
ATOM 773 O O . SER A 1 99 ? -21.322 -2.799 12.896 1.00 88.62 99 SER A O 1
ATOM 775 N N . ASN A 1 100 ? -20.820 -1.238 11.367 1.00 89.62 100 ASN A N 1
ATOM 776 C CA . ASN A 1 100 ? -21.574 -1.853 10.275 1.00 89.62 100 ASN A CA 1
ATOM 777 C C . ASN A 1 100 ? -20.805 -2.983 9.567 1.00 89.62 100 ASN A C 1
ATOM 779 O O . ASN A 1 100 ? -21.317 -3.541 8.598 1.00 89.62 100 ASN A O 1
ATOM 783 N N . GLY A 1 101 ? -19.578 -3.298 9.999 1.00 86.69 101 GLY A N 1
ATOM 784 C CA . GLY A 1 101 ? -18.750 -4.349 9.408 1.00 86.69 101 GLY A CA 1
ATOM 785 C C . GLY A 1 101 ? -18.380 -4.089 7.947 1.00 86.69 101 GLY A C 1
ATOM 786 O O . GLY A 1 101 ? -18.245 -5.037 7.173 1.00 86.69 101 GLY A O 1
ATOM 787 N N . LYS A 1 102 ? -18.261 -2.817 7.543 1.00 91.31 102 LYS A N 1
ATOM 788 C CA . LYS A 1 102 ? -17.881 -2.456 6.173 1.00 91.31 102 LYS A CA 1
ATOM 789 C C . LYS A 1 102 ? -16.500 -3.043 5.859 1.00 91.31 102 LYS A C 1
ATOM 791 O O . LYS A 1 102 ? -15.613 -3.030 6.704 1.00 91.31 102 LYS A O 1
ATOM 796 N N . SER A 1 103 ? -16.312 -3.603 4.667 1.00 92.12 103 SER A N 1
ATOM 797 C CA . SER A 1 103 ? -15.023 -4.213 4.330 1.00 92.12 103 SER A CA 1
ATOM 798 C C . SER A 1 103 ? -13.938 -3.147 4.126 1.00 92.12 103 SER A C 1
ATOM 800 O O . SER A 1 103 ? -14.234 -2.007 3.757 1.00 92.12 103 SER A O 1
ATOM 802 N N . ILE A 1 104 ? -12.667 -3.522 4.317 1.00 92.19 104 ILE A N 1
ATOM 803 C CA . ILE A 1 104 ? -11.531 -2.630 4.034 1.00 92.19 104 ILE A CA 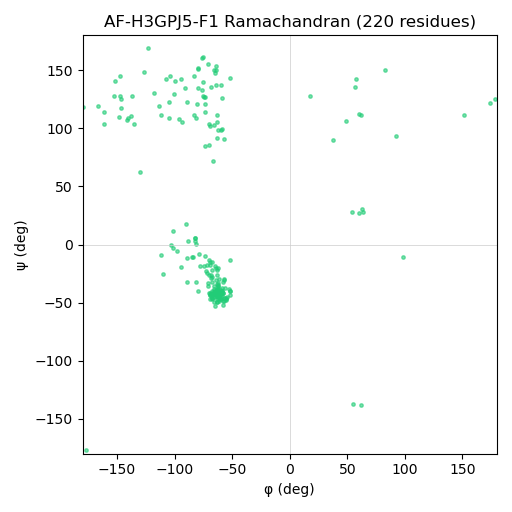1
ATOM 804 C C . ILE A 1 104 ? -11.526 -2.151 2.570 1.00 92.19 104 ILE A C 1
ATOM 806 O O . ILE A 1 104 ? -11.162 -1.008 2.305 1.00 92.19 104 ILE A O 1
ATOM 810 N N . ASP A 1 105 ? -11.996 -2.987 1.640 1.00 93.38 105 ASP A N 1
ATOM 811 C CA . ASP A 1 105 ? -12.113 -2.679 0.212 1.00 93.38 105 ASP A CA 1
ATOM 812 C C . ASP A 1 105 ? -13.207 -1.633 -0.054 1.00 93.38 105 ASP A C 1
ATOM 814 O O . ASP A 1 105 ? -12.980 -0.603 -0.691 1.00 93.38 105 ASP A O 1
ATOM 818 N N . ASP A 1 106 ? -14.382 -1.825 0.545 1.00 94.31 106 ASP A N 1
ATOM 819 C CA . ASP A 1 106 ? -15.492 -0.881 0.432 1.00 94.31 106 ASP A CA 1
ATOM 820 C C . ASP A 1 106 ? -15.152 0.496 1.013 1.00 94.31 106 ASP A C 1
ATOM 822 O O . ASP A 1 106 ? -15.640 1.523 0.527 1.00 94.31 106 ASP A O 1
ATOM 826 N N . VAL A 1 107 ? -14.367 0.537 2.094 1.00 94.81 107 VAL A N 1
ATOM 827 C CA . VAL A 1 107 ? -13.874 1.796 2.667 1.00 94.81 107 VAL A CA 1
ATOM 828 C C . VAL A 1 107 ? -12.843 2.434 1.742 1.00 94.81 107 VAL A C 1
ATOM 830 O O . VAL A 1 107 ? -12.934 3.637 1.500 1.00 94.81 107 VAL A O 1
ATOM 833 N N . PHE A 1 108 ? -11.934 1.654 1.153 1.00 95.25 108 PHE A N 1
ATOM 834 C CA . PHE A 1 108 ? -10.965 2.147 0.168 1.00 95.25 108 PHE A CA 1
ATOM 835 C C . PHE A 1 108 ? -11.657 2.859 -1.006 1.00 95.25 108 PHE A C 1
ATOM 837 O O . PHE A 1 108 ? -11.324 3.997 -1.356 1.00 95.25 108 PHE A O 1
ATOM 844 N N . ILE A 1 109 ? -12.695 2.227 -1.560 1.00 94.56 109 ILE A N 1
ATOM 845 C CA . ILE A 1 109 ? -13.530 2.792 -2.628 1.00 94.56 109 ILE A CA 1
ATOM 846 C C . ILE A 1 109 ? -14.310 4.014 -2.125 1.00 94.56 109 ILE A C 1
ATOM 848 O O . ILE A 1 109 ? -14.352 5.044 -2.800 1.00 94.56 109 ILE A O 1
ATOM 852 N N . GLY A 1 110 ? -14.912 3.932 -0.934 1.00 92.56 110 GLY A N 1
ATOM 853 C CA . GLY A 1 110 ? -15.695 5.018 -0.334 1.00 92.56 110 GLY A CA 1
ATOM 854 C C . GLY A 1 110 ? -14.883 6.282 -0.031 1.00 92.56 110 GLY A C 1
ATOM 855 O O . GLY A 1 110 ? -15.435 7.384 -0.032 1.00 92.56 110 GLY A O 1
ATOM 856 N N . LEU A 1 111 ? -13.576 6.131 0.183 1.00 92.50 111 LEU A N 1
ATOM 857 C CA . LEU A 1 111 ? -12.604 7.216 0.334 1.00 92.50 111 LEU A CA 1
ATO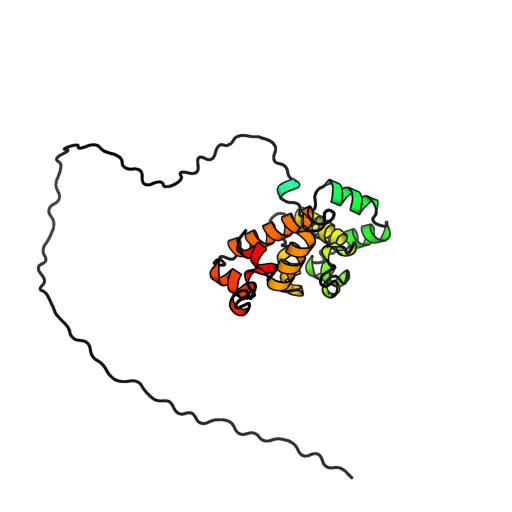M 858 C C . LEU A 1 111 ? -12.010 7.684 -1.005 1.00 92.50 111 LEU A C 1
ATOM 860 O O . LEU A 1 111 ? -11.179 8.588 -1.029 1.00 92.50 111 LEU A O 1
ATOM 864 N N . GLN A 1 112 ? -12.475 7.116 -2.124 1.00 93.75 112 GLN A N 1
ATOM 865 C CA . GLN A 1 112 ? -12.054 7.431 -3.494 1.00 93.75 112 GLN A CA 1
ATOM 866 C C . GLN A 1 112 ? -10.562 7.185 -3.752 1.00 93.75 112 GLN A C 1
ATOM 868 O O . GLN A 1 112 ? -9.968 7.783 -4.651 1.00 93.75 112 GLN A O 1
ATOM 873 N N . LEU A 1 113 ? -9.962 6.260 -3.001 1.00 95.94 113 LEU A N 1
ATOM 874 C CA . LEU A 1 113 ? -8.537 5.959 -3.086 1.00 95.94 113 LEU A CA 1
ATOM 875 C C . LEU A 1 113 ? -8.157 5.181 -4.342 1.00 95.94 113 LEU A C 1
ATOM 877 O O . LEU A 1 113 ? -6.978 5.100 -4.646 1.00 95.94 113 LEU A O 1
ATOM 881 N N . THR A 1 114 ? -9.114 4.681 -5.125 1.00 93.75 114 THR A N 1
ATOM 882 C CA . THR A 1 114 ? -8.854 4.043 -6.430 1.00 93.75 114 THR A CA 1
ATOM 883 C C . THR A 1 114 ? -8.380 5.029 -7.503 1.00 93.75 114 THR A C 1
ATOM 885 O O . THR A 1 114 ? -7.833 4.618 -8.520 1.00 93.75 114 THR A O 1
ATOM 888 N N . LYS A 1 115 ? -8.584 6.336 -7.290 1.00 90.50 115 LYS A N 1
ATOM 889 C CA . LYS A 1 115 ? -8.233 7.402 -8.244 1.00 90.50 115 LYS A CA 1
ATOM 890 C C . LYS A 1 115 ? -6.963 8.166 -7.867 1.00 90.50 115 LYS A C 1
ATOM 892 O O . LYS A 1 115 ? -6.607 9.106 -8.570 1.00 90.50 115 LYS A O 1
ATOM 897 N N . ALA A 1 116 ? -6.322 7.813 -6.753 1.00 90.38 116 ALA A N 1
ATOM 898 C CA . ALA A 1 116 ? -5.181 8.558 -6.230 1.00 90.38 116 ALA A CA 1
ATOM 899 C C . ALA A 1 116 ? -3.908 8.370 -7.071 1.00 90.38 116 ALA A C 1
ATOM 901 O O . ALA A 1 116 ? -3.059 9.256 -7.073 1.00 90.38 116 ALA A O 1
ATOM 902 N N . GLY A 1 117 ? -3.785 7.264 -7.814 1.00 89.50 117 GLY A N 1
ATOM 903 C CA . GLY A 1 117 ? -2.631 7.051 -8.688 1.00 89.50 117 GLY A CA 1
ATOM 904 C C . GLY A 1 117 ? -1.328 6.998 -7.890 1.00 89.50 117 GLY A C 1
ATOM 905 O O . GLY A 1 117 ? -1.276 6.444 -6.793 1.00 89.50 117 GLY A O 1
ATOM 906 N N . ASP A 1 118 ? -0.298 7.645 -8.428 1.00 86.44 118 ASP A N 1
ATOM 907 C CA . ASP A 1 118 ? 1.039 7.668 -7.833 1.00 86.44 118 ASP A CA 1
ATOM 908 C C . ASP A 1 118 ? 1.127 8.518 -6.553 1.00 86.44 118 ASP A C 1
ATOM 910 O O . ASP A 1 118 ? 2.039 8.332 -5.753 1.00 86.44 118 ASP A O 1
ATOM 914 N N . THR A 1 119 ? 0.159 9.410 -6.305 1.00 87.69 119 THR A N 1
ATOM 915 C CA . THR A 1 119 ? 0.113 10.263 -5.100 1.00 87.69 119 THR A CA 1
ATOM 916 C C . THR A 1 119 ? -0.653 9.610 -3.946 1.00 87.69 119 THR A C 1
ATOM 918 O O . THR A 1 119 ? -1.125 10.295 -3.039 1.00 87.69 119 THR A O 1
ATOM 921 N N . LEU A 1 120 ? -0.857 8.288 -3.992 1.00 93.25 120 LEU A N 1
ATOM 922 C CA . LEU A 1 120 ? -1.639 7.553 -2.998 1.00 93.25 120 LEU A CA 1
ATOM 923 C C . LEU A 1 120 ? -1.096 7.742 -1.577 1.00 93.25 120 LEU A C 1
ATOM 925 O O . LEU A 1 120 ? -1.876 8.018 -0.671 1.00 93.25 120 LEU A O 1
ATOM 929 N N . LEU A 1 121 ? 0.221 7.622 -1.388 1.00 91.56 121 LEU A N 1
ATOM 930 C CA . LEU A 1 121 ? 0.839 7.670 -0.057 1.00 91.56 121 LEU A CA 1
ATOM 931 C C . LEU A 1 121 ? 0.898 9.088 0.533 1.00 91.56 121 LEU A C 1
ATOM 933 O O . LEU A 1 121 ? 0.979 9.225 1.750 1.00 91.56 121 LEU A O 1
ATOM 937 N N . ASP A 1 122 ? 0.768 10.121 -0.301 1.00 87.12 122 ASP A N 1
ATOM 938 C CA . ASP A 1 122 ? 0.658 11.520 0.133 1.00 87.12 122 ASP A CA 1
ATOM 939 C C . ASP A 1 122 ? -0.787 11.909 0.498 1.00 87.12 122 ASP A C 1
ATOM 941 O O . ASP A 1 122 ? -1.048 12.987 1.041 1.00 87.12 122 ASP A O 1
ATOM 945 N N . ASN A 1 123 ? -1.763 11.053 0.181 1.00 89.75 123 ASN A N 1
ATOM 946 C CA . ASN A 1 123 ? -3.171 11.335 0.408 1.00 89.75 123 ASN A CA 1
ATOM 947 C C . ASN A 1 123 ? -3.555 11.071 1.871 1.00 89.75 123 ASN A C 1
ATOM 949 O O . ASN A 1 123 ? -3.525 9.937 2.339 1.00 89.75 123 ASN A O 1
ATOM 953 N N . LEU A 1 124 ? -4.044 12.093 2.577 1.00 88.19 124 LEU A N 1
ATOM 954 C CA . LEU A 1 124 ? -4.507 11.956 3.965 1.00 88.19 124 LEU A CA 1
ATOM 955 C C . LEU A 1 124 ? -5.621 10.900 4.138 1.00 88.19 124 LEU A C 1
ATOM 957 O O . LEU A 1 124 ? -5.734 10.262 5.188 1.00 88.19 124 LEU A O 1
ATOM 961 N N . GLN A 1 125 ? -6.442 10.683 3.107 1.00 91.19 125 GLN A N 1
ATOM 962 C CA . GLN A 1 125 ? -7.462 9.632 3.117 1.00 91.19 125 GLN A CA 1
ATOM 963 C C . GLN A 1 125 ? -6.839 8.232 3.104 1.00 91.19 125 GLN A C 1
ATOM 965 O O . GLN A 1 125 ? -7.437 7.304 3.639 1.00 91.19 125 GLN A O 1
ATOM 970 N N . PHE A 1 126 ? -5.639 8.070 2.540 1.00 92.88 126 PHE A N 1
ATOM 971 C CA . PHE A 1 126 ? -4.921 6.800 2.565 1.00 92.88 126 PHE A CA 1
ATOM 972 C C . PHE A 1 126 ? -4.457 6.471 3.980 1.00 92.88 126 PHE A C 1
ATOM 974 O O . PHE A 1 126 ? -4.685 5.363 4.454 1.00 92.88 126 PHE A O 1
ATOM 981 N N . THR A 1 127 ? -3.918 7.450 4.710 1.00 89.75 127 THR A N 1
ATOM 982 C CA . THR A 1 127 ? -3.579 7.255 6.125 1.00 89.75 127 THR A CA 1
ATOM 983 C C . THR A 1 127 ? -4.823 6.965 6.964 1.00 89.75 127 THR A C 1
ATOM 985 O O . THR A 1 127 ? -4.807 6.073 7.803 1.00 89.75 127 THR A O 1
ATOM 988 N N . THR A 1 128 ? -5.933 7.652 6.679 1.00 90.69 128 THR A N 1
ATOM 989 C CA . THR A 1 128 ? -7.236 7.391 7.318 1.00 90.69 128 THR A CA 1
ATOM 990 C C . THR A 1 128 ? -7.710 5.955 7.060 1.00 90.69 128 THR A C 1
ATOM 992 O O . THR A 1 128 ? -8.224 5.291 7.958 1.00 90.69 128 THR A O 1
ATOM 995 N N . TRP A 1 129 ? -7.521 5.453 5.839 1.00 93.75 129 TRP A N 1
ATOM 996 C CA . TRP A 1 129 ? -7.835 4.075 5.482 1.00 93.75 129 TRP A CA 1
ATOM 997 C C . TRP A 1 129 ? -6.920 3.063 6.176 1.00 93.75 129 TRP A C 1
ATOM 999 O O . TRP A 1 129 ? -7.416 2.045 6.642 1.00 93.75 129 TRP A O 1
ATOM 1009 N N . LEU A 1 130 ? -5.620 3.336 6.299 1.00 90.88 130 LEU A N 1
ATOM 1010 C CA . LEU A 1 130 ? -4.697 2.455 7.020 1.00 90.88 130 LEU A CA 1
ATOM 1011 C C . LEU A 1 130 ? -5.059 2.337 8.506 1.00 90.88 130 LEU A C 1
ATOM 1013 O O . LEU A 1 130 ? -5.130 1.224 9.011 1.00 90.88 130 LEU A O 1
ATOM 1017 N N . VAL A 1 131 ? -5.417 3.447 9.164 1.00 89.06 131 VAL A N 1
ATOM 1018 C CA . VAL A 1 131 ? -5.958 3.414 10.538 1.00 89.06 131 VAL A CA 1
ATOM 1019 C C . VAL A 1 131 ? -7.213 2.540 10.611 1.00 89.06 131 VAL A C 1
ATOM 1021 O O . VAL A 1 131 ? -7.361 1.740 11.529 1.00 89.06 131 VAL A O 1
ATOM 1024 N N . TYR A 1 132 ? -8.101 2.639 9.617 1.00 91.19 132 TYR A N 1
ATOM 1025 C CA . TYR A 1 132 ? -9.277 1.773 9.542 1.00 91.19 132 TYR A CA 1
ATOM 1026 C C . TYR A 1 132 ? -8.911 0.292 9.362 1.00 91.19 132 TYR A C 1
ATOM 1028 O O . TYR A 1 132 ? -9.568 -0.563 9.946 1.00 91.19 132 TYR A O 1
ATOM 1036 N N . VAL A 1 133 ? -7.891 -0.032 8.560 1.00 90.19 133 VAL A N 1
ATOM 1037 C CA . VAL A 1 133 ? -7.408 -1.413 8.382 1.00 90.19 133 VAL A CA 1
ATOM 1038 C C . VAL A 1 133 ? -6.866 -1.971 9.696 1.00 90.19 133 VAL A C 1
ATOM 1040 O O . VAL A 1 133 ? -7.196 -3.110 10.035 1.00 90.19 133 VAL A O 1
ATOM 1043 N N . ASP A 1 134 ? -6.094 -1.181 10.441 1.00 86.06 134 ASP A N 1
ATOM 1044 C CA . ASP A 1 134 ? -5.560 -1.573 11.748 1.00 86.06 134 ASP A CA 1
ATOM 1045 C C . ASP A 1 134 ? -6.710 -1.814 12.748 1.00 86.06 134 ASP A C 1
ATOM 1047 O O . ASP A 1 134 ? -6.816 -2.903 13.319 1.00 86.06 134 ASP A O 1
ATOM 1051 N N . ASP A 1 135 ? -7.656 -0.871 12.863 1.00 86.38 135 ASP A N 1
ATOM 1052 C CA . ASP A 1 135 ? -8.838 -0.999 13.732 1.00 86.38 135 ASP A CA 1
ATOM 1053 C C . ASP A 1 135 ? -9.737 -2.189 13.315 1.00 86.38 135 ASP A C 1
ATOM 1055 O O . ASP A 1 135 ? -10.287 -2.906 14.158 1.00 86.38 135 ASP A O 1
ATOM 1059 N N . PHE A 1 136 ? -9.902 -2.440 12.012 1.00 86.88 136 PHE A N 1
ATOM 1060 C CA . PHE A 1 136 ? -10.677 -3.575 11.500 1.00 86.88 136 PHE A CA 1
ATOM 1061 C C . PHE A 1 136 ? -9.998 -4.908 11.831 1.00 86.88 136 PHE A C 1
ATOM 1063 O O . PHE A 1 136 ? -10.676 -5.859 12.229 1.00 86.88 136 PHE A O 1
ATOM 1070 N N . THR A 1 137 ? -8.673 -4.981 11.688 1.00 82.56 137 THR A N 1
ATOM 1071 C CA . THR A 1 137 ? -7.883 -6.193 11.948 1.00 82.56 137 THR A CA 1
ATOM 1072 C C . THR A 1 137 ? -7.858 -6.521 13.440 1.00 82.56 137 THR A C 1
ATOM 1074 O O . THR A 1 137 ? -8.085 -7.674 13.807 1.00 82.56 137 THR A O 1
ATOM 1077 N N . ALA A 1 138 ? -7.701 -5.516 14.309 1.00 82.38 138 ALA A N 1
ATOM 1078 C CA . ALA A 1 138 ? -7.781 -5.680 15.763 1.00 82.38 138 ALA A CA 1
ATOM 1079 C C . ALA A 1 138 ? -9.141 -6.243 16.218 1.00 82.38 138 ALA A C 1
ATOM 1081 O O . ALA A 1 138 ? -9.204 -7.106 17.092 1.00 82.38 138 ALA A O 1
ATOM 1082 N N . ASN A 1 139 ? -10.233 -5.822 15.571 1.00 78.19 139 ASN A N 1
ATOM 1083 C CA . ASN A 1 139 ? -11.585 -6.317 15.851 1.00 78.19 139 ASN A CA 1
ATOM 1084 C C . ASN A 1 139 ? -11.899 -7.690 15.223 1.00 78.19 139 ASN A C 1
ATOM 1086 O O . ASN A 1 139 ? -12.952 -8.267 15.496 1.00 78.19 139 ASN A O 1
ATOM 1090 N N . ASN A 1 140 ? -11.018 -8.223 14.371 1.00 69.50 140 ASN A N 1
ATOM 1091 C CA . ASN A 1 140 ? -11.204 -9.499 13.677 1.00 69.50 140 ASN A CA 1
ATOM 1092 C C . ASN A 1 140 ? -9.964 -10.408 13.823 1.00 69.50 140 ASN A C 1
ATOM 1094 O O . ASN A 1 140 ? -9.351 -10.776 12.812 1.00 69.50 140 ASN A O 1
ATOM 1098 N N . PRO A 1 141 ? -9.598 -10.818 15.054 1.00 62.81 141 PRO A N 1
ATOM 1099 C CA . PRO A 1 141 ? -8.439 -11.677 15.275 1.00 62.81 141 PRO A CA 1
ATOM 1100 C C . PRO A 1 141 ? -8.592 -12.998 14.502 1.00 62.81 141 PRO A C 1
ATOM 1102 O O . PRO A 1 141 ? -9.607 -13.684 14.601 1.00 62.81 141 PRO A O 1
ATOM 1105 N N . GLY A 1 142 ? -7.589 -13.333 13.685 1.00 50.69 142 GLY A N 1
ATOM 1106 C CA . GLY A 1 142 ? -7.580 -14.521 12.818 1.00 50.69 142 GLY A CA 1
ATOM 1107 C C . GLY A 1 142 ? -7.962 -14.264 11.355 1.00 50.69 142 GLY A C 1
ATOM 1108 O O . GLY A 1 142 ? -7.736 -15.131 10.512 1.00 50.69 142 GLY A O 1
ATOM 1109 N N . LYS A 1 143 ? -8.473 -13.073 11.012 1.00 51.38 143 LYS A N 1
ATOM 1110 C CA . LYS A 1 143 ? -8.545 -12.619 9.617 1.00 51.38 143 LYS A CA 1
ATOM 1111 C C . LYS A 1 143 ? -7.303 -11.790 9.318 1.00 51.38 143 LYS A C 1
ATOM 1113 O O . LYS A 1 143 ? -7.212 -10.642 9.737 1.00 51.38 143 LYS A O 1
ATOM 1118 N N . THR A 1 144 ? -6.353 -12.349 8.575 1.00 53.12 144 THR A N 1
ATOM 1119 C CA . THR A 1 144 ? -5.259 -11.556 8.001 1.00 53.12 144 THR A CA 1
ATOM 1120 C C . THR A 1 144 ? -5.838 -10.676 6.894 1.00 53.12 144 THR A C 1
ATOM 1122 O O . THR A 1 144 ? -5.894 -11.068 5.728 1.00 53.12 144 THR A O 1
ATOM 1125 N N . THR A 1 145 ? -6.355 -9.504 7.256 1.00 62.41 145 THR A N 1
ATOM 1126 C CA . THR A 1 145 ? -6.783 -8.492 6.290 1.00 62.41 145 THR A CA 1
ATOM 1127 C C . THR A 1 145 ? -5.546 -7.844 5.685 1.00 62.41 145 THR A C 1
ATOM 1129 O O . THR A 1 145 ? -4.773 -7.189 6.373 1.00 62.41 145 THR A O 1
ATOM 1132 N N . SER A 1 146 ? -5.331 -8.051 4.387 1.00 79.75 146 SER A N 1
ATOM 1133 C CA . SER A 1 146 ? -4.156 -7.527 3.693 1.00 79.75 146 SER A CA 1
ATOM 1134 C C . SER A 1 146 ? -4.500 -6.206 3.008 1.00 79.75 146 SER A C 1
ATOM 1136 O O . SER A 1 146 ? -5.196 -6.179 1.988 1.00 79.75 146 SER A O 1
ATOM 1138 N N . ALA A 1 147 ? -3.982 -5.099 3.549 1.00 89.50 147 ALA A N 1
ATOM 1139 C CA . ALA A 1 147 ? -3.984 -3.813 2.850 1.00 89.50 147 ALA A CA 1
ATOM 1140 C C . ALA A 1 147 ? -3.384 -3.964 1.443 1.00 89.50 147 ALA A C 1
ATOM 1142 O O . ALA A 1 147 ? -3.935 -3.450 0.472 1.00 89.50 147 ALA A O 1
ATOM 1143 N N . ILE A 1 148 ? -2.319 -4.760 1.309 1.00 90.62 148 ILE A N 1
ATOM 1144 C CA . ILE A 1 148 ? -1.691 -5.045 0.018 1.00 90.62 148 ILE A CA 1
ATOM 1145 C C . ILE A 1 148 ? -2.633 -5.764 -0.941 1.00 90.62 148 ILE A C 1
ATOM 1147 O O . ILE A 1 148 ? -2.659 -5.418 -2.120 1.00 90.62 148 ILE A O 1
ATOM 1151 N N . ALA A 1 149 ? -3.443 -6.716 -0.480 1.00 89.94 149 ALA A N 1
ATOM 1152 C CA . ALA A 1 149 ? -4.432 -7.360 -1.345 1.00 89.94 149 ALA A CA 1
ATOM 1153 C C . ALA A 1 149 ? -5.433 -6.340 -1.912 1.00 89.94 149 ALA A C 1
ATOM 1155 O O . ALA A 1 149 ? -5.765 -6.392 -3.095 1.00 89.94 149 ALA A O 1
ATOM 1156 N N . THR A 1 150 ? -5.855 -5.364 -1.102 1.00 93.50 150 THR A N 1
ATOM 1157 C CA . THR A 1 150 ? -6.727 -4.274 -1.573 1.00 93.50 150 THR A CA 1
ATOM 1158 C C . THR A 1 150 ? -5.996 -3.402 -2.595 1.00 93.50 150 THR A C 1
ATOM 1160 O O . THR A 1 150 ? -6.496 -3.180 -3.697 1.00 93.50 150 THR A O 1
ATOM 1163 N N . LEU A 1 151 ? -4.772 -2.967 -2.285 1.00 94.62 151 LEU A N 1
ATOM 1164 C CA . LEU A 1 151 ? -3.969 -2.145 -3.193 1.00 94.62 151 LEU A CA 1
ATOM 1165 C C . LEU A 1 151 ? -3.725 -2.836 -4.536 1.00 94.62 151 LEU A C 1
ATOM 1167 O O . LEU A 1 151 ? -3.968 -2.250 -5.586 1.00 94.62 151 LEU A O 1
ATOM 1171 N N . THR A 1 152 ? -3.303 -4.097 -4.517 1.00 92.69 152 THR A N 1
ATOM 1172 C CA . THR A 1 152 ? -3.027 -4.884 -5.728 1.00 92.69 152 THR A CA 1
ATOM 1173 C C . THR A 1 152 ? -4.291 -5.210 -6.520 1.00 92.69 152 THR A C 1
ATOM 1175 O O . THR A 1 152 ? -4.223 -5.268 -7.744 1.00 92.69 152 THR A O 1
ATOM 1178 N N . THR A 1 153 ? -5.454 -5.327 -5.874 1.00 93.19 153 THR A N 1
ATOM 1179 C CA . THR A 1 153 ? -6.744 -5.479 -6.572 1.00 93.19 153 THR A CA 1
ATOM 1180 C C . THR A 1 153 ? -7.096 -4.239 -7.395 1.00 93.19 153 THR A C 1
ATOM 1182 O O . THR A 1 153 ? -7.563 -4.370 -8.526 1.00 93.19 153 THR A O 1
ATOM 1185 N N . HIS A 1 154 ? -6.848 -3.036 -6.864 1.00 94.88 154 HIS A N 1
ATOM 1186 C CA . HIS A 1 154 ? -7.225 -1.781 -7.533 1.00 94.88 154 HIS A CA 1
ATOM 1187 C C . HIS A 1 154 ? -6.153 -1.224 -8.471 1.00 94.88 154 HIS A C 1
ATOM 1189 O O . HIS A 1 154 ? -6.488 -0.605 -9.478 1.00 94.88 154 HIS A O 1
ATOM 1195 N N . TYR A 1 155 ? -4.877 -1.441 -8.158 1.00 94.56 155 TYR A N 1
ATOM 1196 C CA . TYR A 1 155 ? -3.745 -0.873 -8.898 1.00 94.56 155 TYR A CA 1
ATOM 1197 C C . TYR A 1 155 ? -2.958 -1.919 -9.699 1.00 94.56 155 TYR A C 1
ATOM 1199 O O . TYR A 1 155 ? -2.338 -1.587 -10.709 1.00 94.56 155 TYR A O 1
ATOM 1207 N N . GLY A 1 156 ? -2.996 -3.188 -9.288 1.00 93.19 156 GLY A N 1
ATOM 1208 C CA . GLY A 1 156 ? -2.124 -4.248 -9.797 1.00 93.19 156 GLY A CA 1
ATOM 1209 C C . GLY A 1 156 ? -0.752 -4.271 -9.116 1.00 93.19 156 GLY A C 1
ATOM 1210 O O . GLY A 1 156 ? -0.226 -3.237 -8.708 1.00 93.19 156 GLY A O 1
ATOM 1211 N N . ASP A 1 157 ? -0.143 -5.456 -9.020 1.00 91.75 157 ASP A N 1
ATOM 1212 C CA . ASP A 1 157 ? 1.143 -5.669 -8.334 1.00 91.75 157 ASP A CA 1
ATOM 1213 C C . ASP A 1 157 ? 2.279 -4.769 -8.838 1.00 91.75 157 ASP A C 1
ATOM 1215 O O . ASP A 1 157 ? 2.996 -4.181 -8.032 1.00 91.75 157 ASP A O 1
ATOM 1219 N N . GLU A 1 158 ? 2.427 -4.627 -10.161 1.00 92.31 158 GLU A N 1
ATOM 1220 C CA . GLU A 1 158 ? 3.468 -3.783 -10.762 1.00 92.31 158 GLU A CA 1
ATOM 1221 C C . GLU A 1 158 ? 3.319 -2.312 -10.351 1.00 92.31 158 GLU A C 1
ATOM 1223 O O . GLU A 1 158 ? 4.308 -1.665 -10.014 1.00 92.31 158 GLU A O 1
ATOM 1228 N N . ALA A 1 159 ? 2.098 -1.770 -10.397 1.00 93.75 159 ALA A N 1
ATOM 1229 C CA . ALA A 1 159 ? 1.866 -0.372 -10.054 1.00 93.75 159 ALA A CA 1
ATOM 1230 C C . ALA A 1 159 ? 2.091 -0.140 -8.558 1.00 93.75 159 ALA A C 1
ATOM 1232 O O . ALA A 1 159 ? 2.769 0.815 -8.194 1.00 93.75 159 ALA A O 1
ATOM 1233 N N . VAL A 1 160 ? 1.606 -1.050 -7.705 1.00 94.69 160 VAL A N 1
ATOM 1234 C CA . VAL A 1 160 ? 1.856 -0.992 -6.258 1.00 94.69 160 VAL A CA 1
ATOM 1235 C C . VAL A 1 160 ? 3.356 -0.984 -5.966 1.00 94.69 160 VAL A C 1
ATOM 1237 O O . VAL A 1 160 ? 3.812 -0.095 -5.256 1.00 94.69 160 VAL A O 1
ATOM 1240 N N . ALA A 1 161 ? 4.138 -1.887 -6.566 1.00 93.12 161 ALA A N 1
ATOM 1241 C CA . ALA A 1 161 ? 5.588 -1.927 -6.354 1.00 93.12 161 ALA A CA 1
ATOM 1242 C C . ALA A 1 161 ? 6.271 -0.602 -6.744 1.00 93.12 161 ALA A C 1
ATOM 1244 O O . ALA A 1 161 ? 7.093 -0.077 -5.998 1.00 93.12 161 ALA A O 1
ATOM 1245 N N . LYS A 1 162 ? 5.884 0.001 -7.878 1.00 92.81 162 LYS A N 1
ATOM 1246 C CA . LYS A 1 162 ? 6.430 1.299 -8.317 1.00 92.81 162 LYS A CA 1
ATOM 1247 C C . LYS A 1 162 ? 6.055 2.449 -7.380 1.00 92.81 162 LYS A C 1
ATOM 1249 O O . LYS A 1 162 ? 6.905 3.288 -7.090 1.00 92.81 162 LYS A O 1
ATOM 1254 N N . ILE A 1 163 ? 4.806 2.488 -6.914 1.00 94.38 163 ILE A N 1
ATOM 1255 C CA . ILE A 1 163 ? 4.321 3.501 -5.965 1.00 94.38 163 ILE A CA 1
ATOM 1256 C C . ILE A 1 163 ? 5.106 3.407 -4.651 1.00 94.38 163 ILE A C 1
ATOM 1258 O O . ILE A 1 163 ? 5.556 4.426 -4.127 1.00 94.38 163 ILE A O 1
ATOM 1262 N N . LEU A 1 164 ? 5.313 2.192 -4.139 1.00 93.50 164 LEU A N 1
ATOM 1263 C CA . LEU A 1 164 ? 6.058 1.966 -2.900 1.00 93.50 164 LEU A CA 1
ATOM 1264 C C . LEU A 1 164 ? 7.544 2.319 -3.053 1.00 93.50 164 LEU A C 1
ATOM 1266 O O . LEU A 1 164 ? 8.073 3.043 -2.211 1.00 93.50 164 LEU A O 1
ATOM 1270 N N . ASP A 1 165 ? 8.202 1.915 -4.145 1.00 91.88 165 ASP A N 1
ATOM 1271 C CA . ASP A 1 165 ? 9.600 2.292 -4.415 1.00 91.88 165 ASP A CA 1
ATOM 1272 C C . ASP A 1 165 ? 9.780 3.818 -4.506 1.00 91.88 165 ASP A C 1
ATOM 1274 O O . ASP A 1 165 ? 10.727 4.383 -3.949 1.00 91.88 165 ASP A O 1
ATOM 1278 N N . ALA A 1 166 ? 8.847 4.520 -5.156 1.00 91.81 166 ALA A N 1
ATOM 1279 C CA . ALA A 1 166 ? 8.858 5.980 -5.206 1.00 91.81 166 ALA A CA 1
ATOM 1280 C C . ALA A 1 166 ? 8.684 6.597 -3.808 1.00 91.81 166 ALA A C 1
ATOM 1282 O O . ALA A 1 166 ? 9.460 7.470 -3.412 1.00 91.81 166 ALA A O 1
ATOM 1283 N N . ALA A 1 167 ? 7.722 6.108 -3.027 1.00 91.38 167 ALA A N 1
ATOM 1284 C CA . ALA A 1 167 ? 7.438 6.620 -1.691 1.00 91.38 167 ALA A CA 1
ATOM 1285 C C . ALA A 1 167 ? 8.548 6.321 -0.668 1.00 91.38 167 ALA A C 1
ATOM 1287 O O . ALA A 1 167 ? 8.744 7.098 0.268 1.00 91.38 167 ALA A O 1
ATOM 1288 N N . LYS A 1 168 ? 9.340 5.258 -0.857 1.00 92.12 168 LYS A N 1
ATOM 1289 C CA . LYS A 1 168 ? 10.538 4.979 -0.042 1.00 92.12 168 LYS A CA 1
ATOM 1290 C C . LYS A 1 168 ? 11.619 6.055 -0.162 1.00 92.12 168 LYS A C 1
ATOM 1292 O O . LYS A 1 168 ? 12.452 6.192 0.736 1.00 92.12 168 LYS A O 1
ATOM 1297 N N . LYS A 1 169 ? 11.611 6.836 -1.246 1.00 90.94 169 LYS A N 1
ATOM 1298 C CA . LYS A 1 169 ? 12.579 7.919 -1.498 1.00 90.94 169 LYS A CA 1
ATOM 1299 C C . LYS A 1 169 ? 12.183 9.234 -0.823 1.00 90.94 169 LYS A C 1
ATOM 1301 O O . LYS A 1 169 ? 13.002 10.147 -0.752 1.00 90.94 169 LYS A O 1
ATOM 1306 N N . VAL A 1 170 ? 10.960 9.332 -0.300 1.00 90.69 170 VAL A N 1
ATOM 1307 C CA . VAL A 1 170 ? 10.435 10.524 0.373 1.00 90.69 170 VAL A CA 1
ATOM 1308 C C . VAL A 1 170 ? 10.422 10.290 1.883 1.00 90.69 170 VAL A C 1
ATOM 1310 O O . VAL A 1 170 ? 9.804 9.351 2.376 1.00 90.69 170 VAL A O 1
ATOM 1313 N N . ALA A 1 171 ? 11.098 11.158 2.642 1.00 89.12 171 ALA A N 1
ATOM 1314 C CA . ALA A 1 171 ? 11.306 10.969 4.081 1.00 89.12 171 ALA A CA 1
ATOM 1315 C C . ALA A 1 171 ? 10.001 10.791 4.881 1.00 89.12 171 ALA A C 1
ATOM 1317 O O . ALA A 1 171 ? 9.964 9.978 5.798 1.00 89.12 171 ALA A O 1
ATOM 1318 N N . GLY A 1 172 ? 8.932 11.511 4.517 1.00 86.56 172 GLY A N 1
ATOM 1319 C CA . GLY A 1 172 ? 7.641 11.447 5.214 1.00 86.56 172 GLY A CA 1
ATOM 1320 C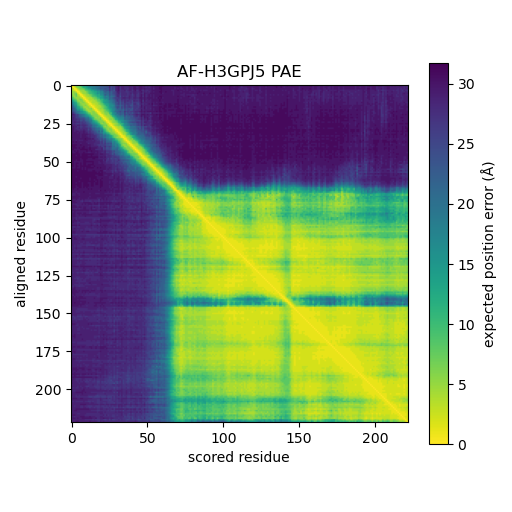 C . GLY A 1 172 ? 6.839 10.164 4.973 1.00 86.56 172 GLY A C 1
ATOM 1321 O O . GLY A 1 172 ? 6.012 9.809 5.805 1.00 86.56 172 GLY A O 1
ATOM 1322 N N . THR A 1 173 ? 7.088 9.455 3.871 1.00 88.62 173 THR A N 1
ATOM 1323 C CA . THR A 1 173 ? 6.347 8.240 3.484 1.00 88.62 173 THR A CA 1
ATOM 1324 C C . THR A 1 173 ? 7.199 6.977 3.553 1.00 88.62 173 THR A C 1
ATOM 1326 O O . THR A 1 173 ? 6.669 5.875 3.426 1.00 88.62 173 THR A O 1
ATOM 1329 N N . LYS A 1 174 ? 8.514 7.117 3.761 1.00 90.81 174 LYS A N 1
ATOM 1330 C CA . LYS A 1 174 ? 9.487 6.024 3.679 1.00 90.81 174 LYS A CA 1
ATOM 1331 C C . LYS A 1 174 ? 9.151 4.841 4.574 1.00 90.81 174 LYS A C 1
ATOM 1333 O O . LYS A 1 174 ? 9.249 3.698 4.136 1.00 90.81 174 LYS A O 1
ATOM 1338 N N . GLU A 1 175 ? 8.787 5.113 5.818 1.00 88.75 175 GLU A N 1
ATOM 1339 C CA . GLU A 1 175 ? 8.508 4.077 6.808 1.00 88.75 175 GLU A CA 1
ATOM 1340 C C . GLU A 1 175 ? 7.285 3.241 6.417 1.00 88.75 175 GLU A C 1
ATOM 1342 O O . GLU A 1 175 ? 7.385 2.025 6.265 1.00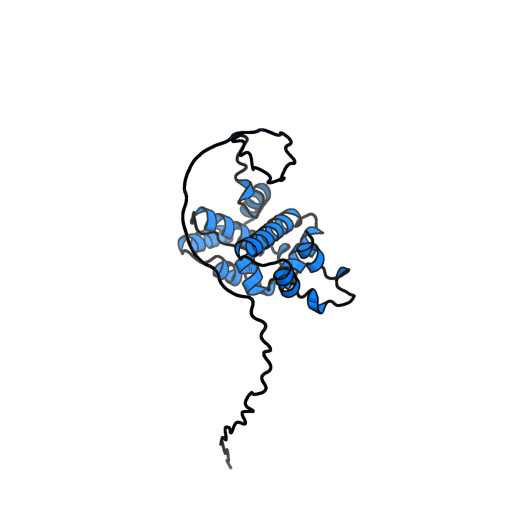 88.75 175 GLU A O 1
ATOM 1347 N N . VAL A 1 176 ? 6.162 3.906 6.133 1.00 87.62 176 VAL A N 1
ATOM 1348 C CA . VAL A 1 176 ? 4.915 3.258 5.699 1.00 87.62 176 VAL A CA 1
ATOM 1349 C C . VAL A 1 176 ? 5.115 2.503 4.386 1.00 87.62 176 VAL A C 1
ATOM 1351 O O . VAL A 1 176 ? 4.654 1.374 4.242 1.00 87.62 176 VAL A O 1
ATOM 1354 N N . ALA A 1 177 ? 5.846 3.093 3.436 1.00 91.31 177 ALA A N 1
ATOM 1355 C CA . ALA A 1 177 ? 6.157 2.445 2.168 1.00 91.31 177 ALA A CA 1
ATOM 1356 C C . ALA A 1 177 ? 7.000 1.174 2.358 1.00 91.31 177 ALA A C 1
ATOM 1358 O O . ALA A 1 177 ? 6.751 0.172 1.694 1.00 91.31 177 ALA A O 1
ATOM 1359 N N . THR A 1 178 ? 7.951 1.191 3.297 1.00 90.06 178 THR A N 1
ATOM 1360 C CA . THR A 1 178 ? 8.783 0.024 3.627 1.00 90.06 178 THR A CA 1
ATOM 1361 C C . THR A 1 178 ? 7.950 -1.081 4.278 1.00 90.06 178 THR A C 1
ATOM 1363 O O . THR A 1 178 ? 8.031 -2.226 3.847 1.00 90.06 178 THR A O 1
ATOM 1366 N N . LYS A 1 179 ? 7.086 -0.751 5.251 1.00 88.12 179 LYS A N 1
ATOM 1367 C CA . LYS A 1 179 ? 6.177 -1.729 5.880 1.00 88.12 179 LYS A CA 1
ATOM 1368 C C . LYS A 1 179 ? 5.228 -2.370 4.859 1.00 88.12 179 LYS A C 1
ATOM 1370 O O . LYS A 1 179 ? 5.038 -3.586 4.860 1.00 88.12 179 LYS A O 1
ATOM 1375 N N . LEU A 1 180 ? 4.671 -1.570 3.947 1.00 90.81 180 LEU A N 1
ATOM 1376 C CA . LEU A 1 180 ? 3.814 -2.060 2.864 1.00 90.81 180 LEU A CA 1
ATOM 1377 C C . LEU A 1 180 ? 4.576 -2.954 1.872 1.00 90.81 180 LEU A C 1
ATOM 1379 O O . LEU A 1 180 ? 4.046 -3.985 1.460 1.00 90.81 180 LEU A O 1
ATOM 1383 N N . GLU A 1 181 ? 5.813 -2.615 1.510 1.00 90.75 181 GLU A N 1
ATOM 1384 C CA . GLU A 1 181 ? 6.635 -3.462 0.634 1.00 90.75 181 GLU A CA 1
ATOM 1385 C C . GLU A 1 181 ? 6.949 -4.812 1.297 1.00 90.75 181 GLU A C 1
ATOM 1387 O O . GLU A 1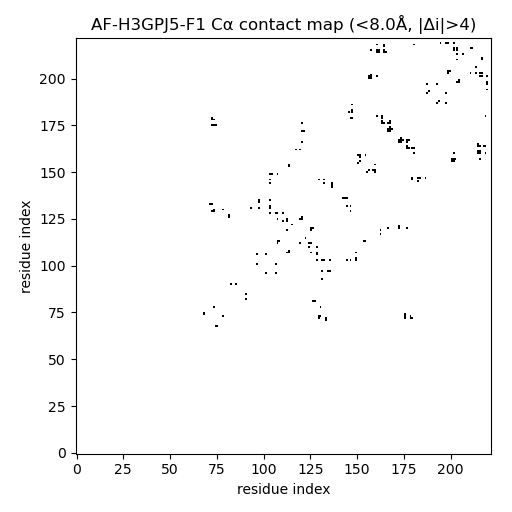 181 ? 6.751 -5.859 0.679 1.00 90.75 181 GLU A O 1
ATOM 1392 N N . THR A 1 182 ? 7.316 -4.817 2.583 1.00 87.94 182 THR A N 1
ATOM 1393 C CA . THR A 1 182 ? 7.508 -6.055 3.359 1.00 87.94 182 THR A CA 1
ATOM 1394 C C . THR A 1 182 ? 6.241 -6.911 3.366 1.00 87.94 182 THR A C 1
ATOM 1396 O O . THR A 1 182 ? 6.293 -8.110 3.081 1.00 87.94 182 THR A O 1
ATOM 1399 N N . ALA A 1 183 ? 5.076 -6.304 3.611 1.00 87.50 183 ALA A N 1
ATOM 1400 C CA . ALA A 1 183 ? 3.793 -7.005 3.569 1.00 87.50 183 ALA A CA 1
ATOM 1401 C C . ALA A 1 183 ? 3.474 -7.564 2.167 1.00 87.50 183 ALA A C 1
ATOM 1403 O O . ALA A 1 183 ? 2.860 -8.631 2.037 1.00 87.50 183 ALA A O 1
ATOM 1404 N N . GLN A 1 184 ? 3.905 -6.879 1.102 1.00 88.94 184 GLN A N 1
ATOM 1405 C CA . GLN A 1 184 ? 3.756 -7.354 -0.272 1.00 88.94 184 GLN A CA 1
ATOM 1406 C C . GLN A 1 184 ? 4.610 -8.594 -0.531 1.00 88.94 184 GLN A C 1
ATOM 1408 O O . GLN A 1 184 ? 4.092 -9.595 -1.035 1.00 88.94 184 GLN A O 1
ATOM 1413 N N . MET A 1 185 ? 5.872 -8.577 -0.104 1.00 86.75 185 MET A N 1
ATOM 1414 C CA . MET A 1 185 ? 6.765 -9.733 -0.205 1.00 86.75 185 MET A CA 1
ATOM 1415 C C . MET A 1 185 ? 6.221 -10.935 0.572 1.00 86.75 185 MET A C 1
ATOM 1417 O O . MET A 1 185 ? 6.118 -12.034 0.024 1.00 8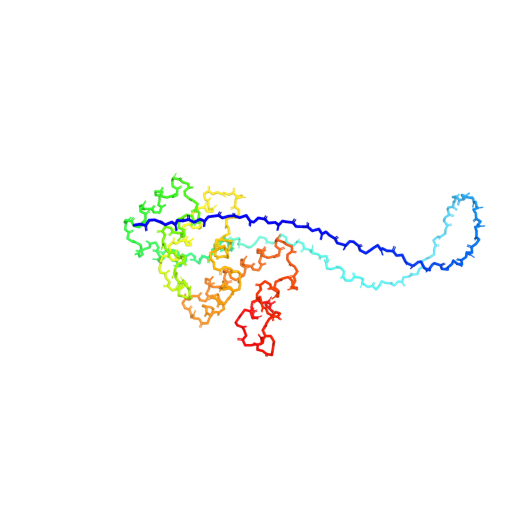6.75 185 MET A O 1
ATOM 1421 N N . GLN A 1 186 ? 5.782 -10.724 1.814 1.00 85.25 186 GLN A N 1
ATOM 1422 C CA . GLN A 1 186 ? 5.161 -11.768 2.635 1.00 85.25 186 GLN A CA 1
ATOM 1423 C C . GLN A 1 186 ? 3.908 -12.350 1.970 1.00 85.25 186 GLN A C 1
ATOM 1425 O O . GLN A 1 186 ? 3.719 -13.565 1.964 1.00 85.25 186 GLN A O 1
ATOM 1430 N N . THR A 1 187 ? 3.080 -11.510 1.342 1.00 84.88 187 THR A N 1
ATOM 1431 C CA . THR A 1 187 ? 1.888 -11.961 0.606 1.00 84.88 187 THR A CA 1
ATOM 1432 C C . THR A 1 187 ? 2.265 -12.853 -0.580 1.00 84.88 187 THR A C 1
ATOM 1434 O O . THR A 1 187 ? 1.627 -13.887 -0.815 1.00 84.88 187 THR A O 1
ATOM 1437 N N . TRP A 1 188 ? 3.310 -12.500 -1.334 1.00 88.69 188 TRP A N 1
ATOM 1438 C CA . TRP A 1 188 ? 3.801 -13.325 -2.440 1.00 88.69 188 TRP A CA 1
ATOM 1439 C C . TRP A 1 188 ? 4.374 -14.663 -1.959 1.00 88.69 188 TRP A C 1
ATOM 1441 O O . TRP A 1 188 ? 4.050 -15.696 -2.555 1.00 88.69 188 TRP A O 1
ATOM 1451 N N . LEU A 1 189 ? 5.147 -14.657 -0.869 1.00 86.25 189 LEU A N 1
ATOM 1452 C CA . LEU A 1 189 ? 5.707 -15.858 -0.241 1.00 86.25 189 LEU A CA 1
ATOM 1453 C C . LEU A 1 189 ? 4.610 -16.790 0.283 1.00 86.25 189 LEU A C 1
ATOM 1455 O O . LEU A 1 189 ? 4.591 -17.970 -0.065 1.00 86.25 189 LEU A O 1
ATOM 1459 N N . ALA A 1 190 ? 3.645 -16.255 1.036 1.00 85.12 190 ALA A N 1
ATOM 1460 C CA . ALA A 1 190 ? 2.503 -17.011 1.553 1.00 85.12 190 ALA A CA 1
ATOM 1461 C C . ALA A 1 190 ? 1.637 -17.606 0.430 1.00 85.12 190 ALA A C 1
ATOM 1463 O O . ALA A 1 190 ? 1.048 -18.673 0.584 1.00 85.12 190 ALA A O 1
ATOM 1464 N N . SER A 1 191 ? 1.601 -16.948 -0.732 1.00 85.50 191 SER A N 1
ATOM 1465 C CA . SER A 1 191 ? 0.917 -17.440 -1.934 1.00 85.50 191 SER A CA 1
ATOM 1466 C C . SER A 1 191 ? 1.741 -18.451 -2.749 1.00 85.50 191 SER A C 1
ATOM 1468 O O . SER A 1 191 ? 1.322 -18.836 -3.844 1.00 85.50 191 SER A O 1
ATOM 1470 N N . GLY A 1 192 ? 2.935 -18.838 -2.286 1.00 88.75 192 GLY A N 1
ATOM 1471 C CA . GLY A 1 192 ? 3.829 -19.768 -2.981 1.00 88.75 192 GLY A CA 1
ATOM 1472 C C . GLY A 1 192 ? 4.339 -19.250 -4.331 1.00 88.75 192 GLY A C 1
ATOM 1473 O O . GLY A 1 192 ? 4.583 -20.039 -5.252 1.00 88.75 192 GLY A O 1
ATOM 1474 N N . LYS A 1 193 ? 4.446 -17.926 -4.515 1.00 89.44 193 LYS A N 1
ATOM 1475 C CA . LYS A 1 193 ? 4.984 -17.351 -5.757 1.00 89.44 193 LYS A CA 1
ATOM 1476 C C . LYS A 1 193 ? 6.504 -17.520 -5.779 1.00 89.44 193 LYS A C 1
ATOM 1478 O O . LYS A 1 193 ? 7.195 -17.125 -4.851 1.00 89.44 193 LYS A O 1
ATOM 1483 N N . THR A 1 194 ? 7.025 -18.083 -6.867 1.00 93.31 194 THR A N 1
ATOM 1484 C CA . THR A 1 194 ? 8.472 -18.165 -7.111 1.00 93.31 194 THR A CA 1
ATOM 1485 C C . THR A 1 194 ? 9.033 -16.812 -7.551 1.00 93.31 194 THR A C 1
ATOM 1487 O O . THR A 1 194 ? 8.289 -15.987 -8.088 1.00 93.31 194 THR A O 1
ATOM 1490 N N . ALA A 1 195 ? 10.350 -16.615 -7.419 1.00 91.69 195 ALA A N 1
ATOM 1491 C CA . ALA A 1 195 ? 11.038 -15.422 -7.924 1.00 91.69 195 ALA A CA 1
ATOM 1492 C C . ALA A 1 195 ? 10.718 -15.149 -9.407 1.00 91.69 195 ALA A C 1
ATOM 1494 O O . ALA A 1 195 ? 10.379 -14.021 -9.754 1.00 91.69 195 ALA A O 1
ATOM 1495 N N . ASP A 1 196 ? 10.702 -16.182 -10.260 1.00 93.75 196 ASP A N 1
ATOM 1496 C CA . ASP A 1 196 ? 10.336 -16.059 -11.682 1.00 93.75 196 ASP A CA 1
ATOM 1497 C C . ASP A 1 196 ? 8.891 -15.593 -11.896 1.00 93.75 196 ASP A C 1
ATOM 1499 O O . ASP A 1 196 ? 8.581 -14.861 -12.841 1.00 93.75 196 ASP A O 1
ATOM 1503 N N . ARG A 1 197 ? 7.970 -16.044 -11.036 1.00 93.81 197 ARG A N 1
ATOM 1504 C CA . ARG A 1 197 ? 6.570 -15.615 -11.095 1.00 93.81 197 ARG A CA 1
ATOM 1505 C C . ARG A 1 197 ? 6.436 -14.160 -10.682 1.00 93.81 197 ARG A C 1
ATOM 1507 O O . ARG A 1 197 ? 5.727 -13.432 -11.369 1.00 93.81 197 ARG A O 1
ATOM 1514 N N . VAL A 1 198 ? 7.115 -13.740 -9.616 1.00 93.00 198 VAL A N 1
ATOM 1515 C CA . VAL A 1 198 ? 7.133 -12.334 -9.183 1.00 93.00 198 VAL A CA 1
ATOM 1516 C C . VAL A 1 198 ? 7.790 -11.454 -10.251 1.00 93.00 198 VAL A C 1
ATOM 1518 O O . VAL A 1 198 ? 7.250 -10.408 -10.589 1.00 93.00 198 VAL A O 1
ATOM 1521 N N . PHE A 1 199 ? 8.864 -11.915 -10.893 1.00 93.56 199 PHE A N 1
ATOM 1522 C CA . PHE A 1 199 ? 9.526 -11.195 -11.984 1.00 93.56 199 PHE A CA 1
ATOM 1523 C C . PHE A 1 199 ? 8.563 -10.849 -13.132 1.00 93.56 199 PHE A C 1
ATOM 1525 O O . PHE A 1 199 ? 8.488 -9.705 -13.581 1.00 93.56 199 PHE A O 1
ATOM 1532 N N . LYS A 1 200 ? 7.759 -11.829 -13.569 1.00 94.19 200 LYS A N 1
ATOM 1533 C CA . LYS A 1 200 ? 6.721 -11.641 -14.600 1.00 94.19 200 LYS A CA 1
ATOM 1534 C C . LYS A 1 200 ? 5.528 -10.825 -14.102 1.00 94.19 200 LYS A C 1
ATOM 1536 O O . LYS A 1 200 ? 4.947 -10.054 -14.862 1.00 94.19 200 LYS A O 1
ATOM 1541 N N . LEU A 1 201 ? 5.153 -10.989 -12.833 1.00 93.00 201 LEU A N 1
ATOM 1542 C CA . LEU A 1 201 ? 4.081 -10.227 -12.183 1.00 93.00 201 LEU A CA 1
ATOM 1543 C C . LEU A 1 201 ? 4.390 -8.723 -12.193 1.00 93.00 201 LEU A C 1
ATOM 1545 O O . LEU A 1 201 ? 3.523 -7.910 -12.504 1.00 93.00 201 LEU A O 1
ATOM 1549 N N . LEU A 1 202 ? 5.655 -8.381 -11.946 1.00 93.38 202 LEU A N 1
ATOM 1550 C CA . LEU A 1 202 ? 6.202 -7.026 -12.007 1.00 93.38 202 LEU A CA 1
ATOM 1551 C C . LEU A 1 202 ? 6.566 -6.581 -13.436 1.00 93.38 202 LEU A C 1
ATOM 1553 O O . LEU A 1 202 ? 7.128 -5.504 -13.629 1.00 93.38 202 LEU A O 1
ATOM 1557 N N . LYS A 1 203 ? 6.237 -7.402 -14.444 1.00 92.69 203 LYS A N 1
ATOM 1558 C CA . LYS A 1 203 ? 6.496 -7.187 -15.878 1.00 92.69 203 LYS A CA 1
ATOM 1559 C C . LYS A 1 203 ? 7.962 -6.897 -16.215 1.00 92.69 203 LYS A C 1
ATOM 1561 O O . LYS A 1 203 ? 8.256 -6.234 -17.212 1.00 92.69 203 LYS A O 1
ATOM 1566 N N . LEU A 1 204 ? 8.891 -7.404 -15.407 1.00 93.00 204 LEU A N 1
ATOM 1567 C CA . LEU A 1 204 ? 10.328 -7.222 -15.616 1.00 93.00 204 LEU A CA 1
ATOM 1568 C C . LEU A 1 204 ? 10.828 -8.008 -16.837 1.00 93.00 204 LEU A C 1
ATOM 1570 O O . LEU A 1 204 ? 11.749 -7.568 -17.517 1.00 93.00 204 LEU A O 1
ATOM 1574 N N . ASP A 1 205 ? 10.145 -9.096 -17.204 1.00 92.38 205 ASP A N 1
ATOM 1575 C CA . ASP A 1 205 ? 10.386 -9.874 -18.429 1.00 92.38 205 ASP A CA 1
ATOM 1576 C C . ASP A 1 205 ? 10.152 -9.075 -19.717 1.00 92.38 205 ASP A C 1
ATOM 1578 O O . ASP A 1 205 ? 10.675 -9.424 -20.774 1.00 92.38 205 ASP A O 1
ATOM 1582 N N . LYS A 1 206 ? 9.391 -7.981 -19.626 1.00 92.00 206 LYS A N 1
ATOM 1583 C CA . LYS A 1 206 ? 9.070 -7.092 -20.748 1.00 92.00 206 LYS A CA 1
ATOM 1584 C C . LYS A 1 206 ? 9.907 -5.816 -20.763 1.00 92.00 206 LYS A C 1
ATOM 1586 O O . LYS A 1 206 ? 9.751 -5.015 -21.680 1.00 92.00 206 LYS A O 1
ATOM 1591 N N . ALA A 1 207 ? 10.770 -5.611 -19.767 1.00 89.94 207 ALA A N 1
ATOM 1592 C CA . ALA A 1 207 ? 11.551 -4.385 -19.632 1.00 89.94 207 ALA A CA 1
ATOM 1593 C C . ALA A 1 207 ? 12.767 -4.325 -20.578 1.00 89.94 207 ALA A C 1
ATOM 1595 O O . ALA A 1 207 ? 13.287 -3.237 -20.827 1.00 89.94 207 ALA A O 1
ATOM 1596 N N . GLY A 1 208 ? 13.204 -5.470 -21.120 1.00 90.44 208 GLY A N 1
ATOM 1597 C CA . GLY A 1 208 ? 14.374 -5.557 -22.000 1.00 90.44 208 GLY A CA 1
ATOM 1598 C C . GLY A 1 208 ? 15.622 -4.954 -21.350 1.00 90.44 208 GLY A C 1
ATOM 1599 O O . GLY A 1 208 ? 15.851 -5.125 -20.153 1.00 90.44 208 GLY A O 1
ATOM 1600 N N . ASP A 1 209 ? 16.387 -4.185 -22.124 1.00 92.06 209 ASP A N 1
ATOM 1601 C CA . ASP A 1 209 ? 17.615 -3.525 -21.653 1.00 92.06 209 ASP A CA 1
ATOM 1602 C C . ASP A 1 209 ? 17.353 -2.456 -20.571 1.00 92.06 209 ASP A C 1
ATOM 1604 O O . ASP A 1 209 ? 18.253 -2.088 -19.818 1.00 92.06 209 ASP A O 1
ATOM 1608 N N . GLY A 1 210 ? 16.112 -1.968 -20.451 1.00 90.19 210 GLY A N 1
ATOM 1609 C CA . GLY A 1 210 ? 15.705 -0.960 -19.466 1.00 90.19 210 GLY A CA 1
ATOM 1610 C C . GLY A 1 210 ? 15.390 -1.518 -18.077 1.00 90.19 210 GLY A C 1
ATOM 1611 O O . GLY A 1 210 ? 14.921 -0.773 -17.215 1.00 90.19 210 GLY A O 1
ATOM 1612 N N . ILE A 1 211 ? 15.616 -2.813 -17.839 1.00 91.38 211 ILE A N 1
ATOM 1613 C CA . ILE A 1 211 ? 15.210 -3.487 -16.601 1.00 91.38 211 ILE A CA 1
ATOM 1614 C C . ILE A 1 211 ? 15.796 -2.854 -15.336 1.00 91.38 211 ILE A C 1
ATOM 1616 O O . ILE A 1 211 ? 15.065 -2.650 -14.372 1.00 91.38 211 ILE A O 1
ATOM 1620 N N . LEU A 1 212 ? 17.073 -2.461 -15.360 1.00 90.38 212 LEU A N 1
ATOM 1621 C CA . LEU A 1 212 ? 17.749 -1.853 -14.206 1.00 90.38 212 LEU A CA 1
ATOM 1622 C C . LEU A 1 212 ? 17.222 -0.447 -13.877 1.00 90.38 212 LEU A C 1
ATOM 1624 O O . LEU A 1 212 ? 17.498 0.080 -12.805 1.00 90.38 212 LEU A O 1
ATOM 1628 N N . SER A 1 213 ? 16.481 0.172 -14.798 1.00 89.00 213 SER A N 1
ATOM 1629 C CA . SER A 1 213 ? 15.816 1.463 -14.592 1.00 89.00 213 SER A CA 1
ATOM 1630 C C . SER A 1 213 ? 14.336 1.323 -14.227 1.00 89.00 213 SER A C 1
ATOM 1632 O O . SER A 1 213 ? 13.692 2.330 -13.940 1.00 89.00 213 SER A O 1
ATOM 1634 N N . ASN A 1 214 ? 13.771 0.109 -14.239 1.00 87.62 214 ASN A N 1
ATOM 1635 C CA . ASN A 1 214 ? 12.394 -0.113 -13.811 1.00 87.62 214 ASN A CA 1
ATOM 1636 C C . ASN A 1 214 ? 12.318 -0.012 -12.274 1.00 87.62 214 ASN A C 1
ATOM 1638 O O . ASN A 1 214 ? 12.964 -0.813 -11.602 1.00 87.62 214 ASN A O 1
ATOM 1642 N N . PRO A 1 215 ? 11.511 0.898 -11.696 1.00 87.19 215 PRO A N 1
ATOM 1643 C CA . PRO A 1 215 ? 11.400 1.038 -10.241 1.00 87.19 215 PRO A CA 1
ATOM 1644 C C . PRO A 1 215 ? 10.975 -0.258 -9.529 1.00 87.19 215 PRO A C 1
ATOM 1646 O O . PRO A 1 215 ? 11.425 -0.534 -8.424 1.00 87.19 215 PRO A O 1
ATOM 1649 N N . ALA A 1 216 ? 10.183 -1.112 -10.190 1.00 88.62 216 ALA A N 1
ATOM 1650 C CA . ALA A 1 216 ? 9.765 -2.401 -9.635 1.00 88.62 216 ALA A CA 1
ATOM 1651 C C . ALA A 1 216 ? 10.908 -3.435 -9.544 1.00 88.62 216 ALA A C 1
ATOM 1653 O O . ALA A 1 216 ? 10.751 -4.463 -8.889 1.00 88.62 216 ALA A O 1
ATOM 1654 N N . PHE A 1 217 ? 12.053 -3.192 -10.194 1.00 90.44 217 PHE A N 1
ATOM 1655 C CA . PHE A 1 217 ? 13.214 -4.080 -10.104 1.00 90.44 217 PHE A CA 1
ATOM 1656 C C . PHE A 1 217 ? 13.801 -4.104 -8.688 1.00 90.44 217 PHE A C 1
ATOM 1658 O O . PHE A 1 217 ? 14.219 -5.163 -8.224 1.00 90.44 217 PHE A O 1
ATOM 1665 N N . ALA A 1 218 ? 13.775 -2.968 -7.979 1.00 86.50 218 ALA A N 1
ATOM 1666 C CA . ALA A 1 218 ? 14.258 -2.881 -6.602 1.00 86.50 218 ALA A CA 1
ATOM 1667 C C . ALA A 1 218 ? 13.479 -3.827 -5.674 1.00 86.50 218 ALA A C 1
ATOM 1669 O O . ALA A 1 218 ? 14.089 -4.598 -4.937 1.00 86.50 218 ALA A O 1
ATOM 1670 N N . SER A 1 219 ? 12.149 -3.848 -5.793 1.00 83.88 219 SER A N 1
ATOM 1671 C CA . SER A 1 219 ? 11.281 -4.727 -5.000 1.00 83.88 219 SER A CA 1
ATOM 1672 C C . SER A 1 219 ? 11.441 -6.216 -5.332 1.00 83.88 219 SER A C 1
ATOM 1674 O O . SER A 1 219 ? 11.104 -7.061 -4.511 1.00 83.88 219 SER A O 1
ATOM 1676 N N . TRP A 1 220 ? 11.943 -6.570 -6.523 1.00 87.88 220 TRP A N 1
ATOM 1677 C CA . TRP A 1 220 ? 12.199 -7.970 -6.892 1.00 87.88 220 TRP A CA 1
ATOM 1678 C C . TRP A 1 220 ? 13.527 -8.513 -6.348 1.00 87.88 220 TRP A C 1
ATOM 1680 O O . TRP A 1 220 ? 13.625 -9.704 -6.069 1.00 87.88 220 TRP A O 1
ATOM 1690 N N . ASN A 1 221 ? 14.544 -7.657 -6.227 1.00 84.94 221 ASN A N 1
ATOM 1691 C CA . ASN A 1 221 ? 15.903 -8.037 -5.822 1.00 84.94 221 ASN A CA 1
ATOM 1692 C C . ASN A 1 221 ? 16.210 -7.723 -4.340 1.00 84.94 221 ASN A C 1
ATOM 1694 O O . ASN A 1 221 ? 17.378 -7.734 -3.951 1.00 84.94 221 ASN A O 1
ATOM 1698 N N . THR A 1 222 ? 15.192 -7.376 -3.546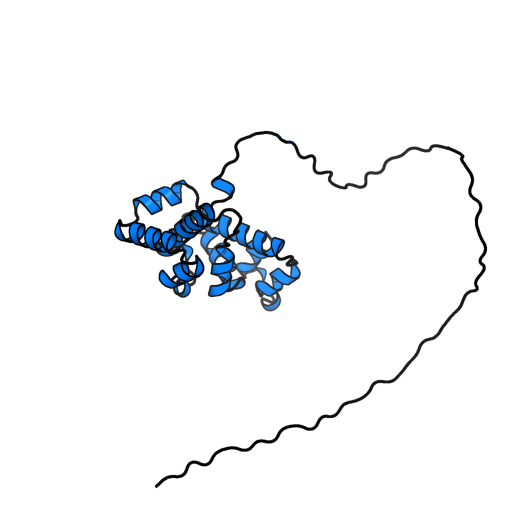 1.00 72.06 222 THR A N 1
ATOM 1699 C CA . THR A 1 222 ? 15.312 -7.093 -2.103 1.00 72.06 222 THR A CA 1
ATOM 1700 C C . THR A 1 222 ? 15.176 -8.364 -1.275 1.00 72.06 222 THR A C 1
ATOM 1702 O O . THR A 1 222 ? 14.353 -9.229 -1.652 1.00 72.06 222 THR A O 1
#

Nearest PDB structures (foldseek):
  7xvi-assembly1_A  TM=8.800E-01  e=1.722E-08  Phytophthora infestans
  7xvk-assembly1_B  TM=7.577E-01  e=4.085E-07  Phytophthora sojae
  5zc3-assembly1_B  TM=7.988E-01  e=8.298E-07  Phytophthora capsici
  5zc3-assembly1_A  TM=6.912E-01  e=6.552E-07  Phytophthora capsici

Secondary structure (DSSP, 8-state):
-------------------------------------------------------------------GGGG-SS-HHHHHHHHHHS-HHHHHHHHHHHHTT--HHHHHHHTTGGG-GGGTTT-HHHHHHHHHHHHHHHTSTT----HHHHHHHHH-HHHHHHHHHHHHTSTTTHHHHHHHHHHHHHHHHHTT--HHHHHHHTTGGG-GGGGGG-THHHHH--

Mean predicted aligned error: 16.37 Å

Organism: Phytophthora ramorum (NCBI:txid164328)

Radius of gyration: 29.93 Å; Cα contacts (8 Å, |Δi|>4): 129; chains: 1; bounding box: 74×81×71 Å

Solvent-accessible surface area (backbone atoms only — not comparable to full-atom values): 14477 Å² total; per-residue (Å²): 138,89,82,88,87,79,92,84,87,88,81,88,84,88,83,88,82,80,88,86,82,88,85,87,86,86,84,85,84,85,88,82,87,87,83,89,83,92,80,84,87,83,92,80,90,83,91,80,91,77,81,80,86,68,85,75,81,74,81,74,91,71,94,71,79,87,62,74,62,82,79,46,67,58,58,69,74,55,50,54,50,51,60,71,71,47,51,72,72,54,53,54,51,50,52,51,38,58,75,69,63,58,49,70,59,59,49,41,54,74,64,51,56,77,74,40,66,80,53,36,85,78,33,70,61,46,58,53,47,51,53,48,46,51,56,51,35,70,74,34,81,90,53,87,74,50,68,53,59,48,47,32,72,73,59,31,60,36,52,44,40,33,40,30,51,55,32,48,75,37,85,93,36,20,64,46,23,47,45,48,50,53,52,42,53,51,52,38,52,77,68,68,53,48,72,71,53,48,38,51,60,47,45,49,81,74,37,64,92,51,32,90,74,38,58,39,47,58,74,69,76,105

pLDDT: mean 71.89, std 23.53, range [27.66, 95.94]

InterPro domains:
  IPR031825 RXLR phytopathogen effector protein [PF16810] (4-118)
  IPR054463 RxLR effector PexRD54, WY domain [PF22748] (184-220)